Protein AF-0000000080947654 (afdb_homodimer)

Organism: Vigna mungo (NCBI:txid3915)

Radius of gyration: 17.39 Å; Cα contacts (8 Å, |Δi|>4): 556; chains: 2; bounding box: 33×48×33 Å

Sequence (216 aa):
MVATNTEDTGTAQNIWYVESGCSNHMTYNRSWMMNLDESKKSKVRVADNSTLRIEGIGSVKIKRKNRLHATLENVLLVPEMKCNLLSVGQLTEKGYTVIMGGNAQIEVMVATNTEDTGTAQNIWYVESGCSNHMTYNRSWMMNLDESKKSKVRVADNSTLRIEGIGSVKIKRKNRLHATLENVLLVPEMKCNLLSVGQLTEKGYTVIMGGNAQIEV

Foldseek 3Di:
DLFFAAPDPDPQGRTEDEDAPDPAWEDLDPVQFDPWDQVPWDWDADPVRDIFIFRTFGKGWTAAPVRDIDIGHGYTHTNPDDHTYDHPNVQVVVPDDFDADDPGHGDD/DLFFAAPDPDPQGRTEDEDAPDPAWEDLDPVQFDPWDQVPWDWDADPVRDIFIFRTFGKGWTAAPVRDIDIGHGYTHTNPDDHTYDHPNVQVVVPDDFDADDPGHGDD

Secondary structure (DSSP, 8-state):
--EEE---SSSS--EEEEESS-SS-EES-GGGEEEEETT--EEEE-TTS-EEEE-EEEEEEEE-TTS-EEEEEEEEE-TT-SSEEEEHHHHHHTT--EEESSSS--B-/--EEE---SSSS--EEEEESS-SS-EES-GGGEEEEETT--EEEE-TTS-EEEE-EEEEEEEE-TTS-EEEEEEEEE-TT-SSEEEEHHHHHHTT--EEESSSS--B-

Structure (mmCIF, N/CA/C/O backbone):
data_AF-0000000080947654-model_v1
#
loop_
_entity.id
_entity.type
_entity.pdbx_description
1 polymer 'Retrovirus-related Pol polyprotein from transposon TNT 1-94-like beta-barrel domain-containing protein'
#
loop_
_atom_site.group_PDB
_atom_site.id
_atom_site.type_symbol
_atom_site.label_atom_id
_atom_site.label_alt_id
_atom_site.label_comp_id
_atom_site.label_asym_id
_atom_site.label_entity_id
_atom_site.label_seq_id
_atom_site.pdbx_PDB_ins_code
_atom_site.Cartn_x
_atom_site.Cartn_y
_atom_site.Cartn_z
_atom_site.occupancy
_atom_site.B_iso_or_equiv
_atom_site.auth_seq_id
_atom_site.auth_comp_id
_atom_site.auth_asym_id
_atom_site.auth_atom_id
_atom_site.pdbx_PDB_model_num
ATOM 1 N N . MET A 1 1 ? -2.854 -2.254 11.352 1 40.62 1 MET A N 1
ATOM 2 C CA . MET A 1 1 ? -2.453 -3.141 10.266 1 40.62 1 MET A CA 1
ATOM 3 C C . MET A 1 1 ? -3.604 -4.055 9.852 1 40.62 1 MET A C 1
ATOM 5 O O . MET A 1 1 ? -4.258 -4.656 10.703 1 40.62 1 MET A O 1
ATOM 9 N N . VAL A 1 2 ? -4.332 -3.533 8.828 1 43.66 2 VAL A N 1
ATOM 10 C CA . VAL A 1 2 ? -5.383 -4.41 8.312 1 43.66 2 VAL A CA 1
ATOM 11 C C . VAL A 1 2 ? -4.777 -5.441 7.367 1 43.66 2 VAL A C 1
ATOM 13 O O . VAL A 1 2 ? -4.059 -5.09 6.434 1 43.66 2 VAL A O 1
ATOM 16 N N . ALA A 1 3 ? -4.602 -6.691 7.859 1 56.44 3 ALA A N 1
ATOM 17 C CA . ALA A 1 3 ? -3.973 -7.746 7.07 1 56.44 3 ALA A CA 1
ATOM 18 C C . ALA A 1 3 ? -4.898 -8.953 6.926 1 56.44 3 ALA A C 1
ATOM 20 O O . ALA A 1 3 ? -5.785 -9.164 7.758 1 56.44 3 ALA A O 1
ATOM 21 N N . THR A 1 4 ? -5.016 -9.406 5.781 1 60.25 4 THR A N 1
ATOM 22 C CA . THR A 1 4 ? -5.574 -10.742 5.605 1 60.25 4 THR A CA 1
ATOM 23 C C . THR A 1 4 ? -4.48 -11.797 5.676 1 60.25 4 THR A C 1
ATOM 25 O O . THR A 1 4 ? -3.301 -11.492 5.48 1 60.25 4 THR A O 1
ATOM 28 N N . ASN A 1 5 ? -4.895 -12.938 6.211 1 63.75 5 ASN A N 1
ATOM 29 C CA . ASN A 1 5 ? -3.891 -13.969 6.441 1 63.75 5 ASN A CA 1
ATOM 30 C C . ASN A 1 5 ? -4.031 -15.125 5.453 1 63.75 5 ASN A C 1
ATOM 32 O O . ASN A 1 5 ? -5.137 -15.43 5 1 63.75 5 ASN A O 1
ATOM 36 N N . THR A 1 6 ? -2.932 -15.516 4.855 1 63.81 6 THR A N 1
ATOM 37 C CA . THR A 1 6 ? -2.869 -16.734 4.062 1 63.81 6 THR A CA 1
ATOM 38 C C . THR A 1 6 ? -2.631 -17.953 4.957 1 63.81 6 THR A C 1
ATOM 40 O O . THR A 1 6 ? -2 -17.844 6.012 1 63.81 6 THR A O 1
ATOM 43 N N . GLU A 1 7 ? -3.451 -19.062 4.781 1 57.5 7 GLU A N 1
ATOM 44 C CA . GLU A 1 7 ? -3.301 -20.281 5.566 1 57.5 7 GLU A CA 1
ATOM 45 C C . GLU A 1 7 ? -1.93 -20.922 5.344 1 57.5 7 GLU A C 1
ATOM 47 O O . GLU A 1 7 ? -1.568 -21.25 4.215 1 57.5 7 GLU A O 1
ATOM 52 N N . ASP A 1 8 ? -0.911 -20.344 5.836 1 54.78 8 ASP A N 1
ATOM 53 C CA . ASP A 1 8 ? 0.326 -21.094 5.711 1 54.78 8 ASP A CA 1
ATOM 54 C C . ASP A 1 8 ? 0.746 -21.688 7.055 1 54.78 8 ASP A C 1
ATOM 56 O O . ASP A 1 8 ? 0.531 -21.078 8.102 1 54.78 8 ASP A O 1
ATOM 60 N N . THR A 1 9 ? 0.741 -22.984 7.117 1 50.78 9 THR A N 1
ATOM 61 C CA . THR A 1 9 ? 1.252 -23.75 8.25 1 50.78 9 THR A CA 1
ATOM 62 C C . THR A 1 9 ? 2.639 -23.25 8.656 1 50.78 9 THR A C 1
ATOM 64 O O . THR A 1 9 ? 3.16 -23.641 9.703 1 50.78 9 THR A O 1
ATOM 67 N N . GLY A 1 10 ? 3.268 -22.562 7.723 1 50.53 10 GLY A N 1
ATOM 68 C CA . GLY A 1 10 ? 4.617 -22.219 8.133 1 50.53 10 GLY A CA 1
ATOM 69 C C . GLY A 1 10 ? 4.73 -20.797 8.664 1 50.53 10 GLY A C 1
ATOM 70 O O . GLY A 1 10 ? 3.73 -20.078 8.742 1 50.53 10 GLY A O 1
ATOM 71 N N . THR A 1 11 ? 5.871 -20.406 9.312 1 49.22 11 THR A N 1
ATOM 72 C CA . THR A 1 11 ? 6.312 -19.234 10.062 1 49.22 11 THR A CA 1
ATOM 73 C C . THR A 1 11 ? 6.16 -17.969 9.219 1 49.22 11 THR A C 1
ATOM 75 O O . THR A 1 11 ? 6.512 -16.875 9.664 1 49.22 11 THR A O 1
ATOM 78 N N . ALA A 1 12 ? 5.945 -18.203 7.906 1 53.34 12 ALA A N 1
ATOM 79 C CA . ALA A 1 12 ? 6.02 -16.984 7.109 1 53.34 12 ALA A CA 1
ATOM 80 C C . ALA A 1 12 ? 4.871 -16.031 7.445 1 53.34 12 ALA A C 1
ATOM 82 O O . ALA A 1 12 ? 3.797 -16.469 7.859 1 53.34 12 ALA A O 1
ATOM 83 N N . GLN A 1 13 ? 5.262 -14.789 7.66 1 62.5 13 GLN A N 1
ATOM 84 C CA . GLN A 1 13 ? 4.246 -13.773 7.91 1 62.5 13 GLN A CA 1
ATOM 85 C C . GLN A 1 13 ? 3.113 -13.859 6.891 1 62.5 13 GLN A C 1
ATOM 87 O O . GLN A 1 13 ? 3.334 -13.68 5.695 1 62.5 13 GLN A O 1
ATOM 92 N N . ASN A 1 14 ? 2.041 -14.422 7.219 1 80.56 14 ASN A N 1
ATOM 93 C CA . ASN A 1 14 ? 0.85 -14.727 6.434 1 80.56 14 ASN A CA 1
ATOM 94 C C . ASN A 1 14 ? -0.016 -13.484 6.23 1 80.56 14 ASN A C 1
ATOM 96 O O . ASN A 1 14 ? -1.18 -13.594 5.836 1 80.56 14 ASN A O 1
ATOM 100 N N . ILE A 1 15 ? 0.745 -12.32 6.367 1 85.25 15 ILE A N 1
ATOM 101 C CA . ILE A 1 15 ? -0.042 -11.094 6.336 1 85.25 15 ILE A CA 1
ATOM 102 C C . ILE A 1 15 ? 0.035 -10.469 4.949 1 85.25 15 ILE A C 1
ATOM 104 O O . ILE A 1 15 ? 1.106 -10.414 4.34 1 85.25 15 ILE A O 1
ATOM 108 N N . TRP A 1 16 ? -1.155 -10.031 4.438 1 89.88 16 TRP A N 1
ATOM 109 C CA . TRP A 1 16 ? -1.251 -9.234 3.219 1 89.88 16 TRP A CA 1
ATOM 110 C C . TRP A 1 16 ? -1.574 -7.781 3.545 1 89.88 16 TRP A C 1
ATOM 112 O O . TRP A 1 16 ? -2.467 -7.504 4.352 1 89.88 16 TRP A O 1
ATOM 122 N N . TYR A 1 17 ? -0.809 -6.934 2.891 1 90.06 17 TYR A N 1
ATOM 123 C CA . TYR A 1 17 ? -1.085 -5.508 3.041 1 90.06 17 TYR A CA 1
ATOM 124 C C . TYR A 1 17 ? -1.829 -4.969 1.826 1 90.06 17 TYR A C 1
ATOM 126 O O . TYR A 1 17 ? -1.429 -5.211 0.686 1 90.06 17 TYR A O 1
ATOM 134 N N . VAL A 1 18 ? -2.896 -4.223 2.113 1 91.12 18 VAL A N 1
ATOM 135 C CA . VAL A 1 18 ? -3.686 -3.607 1.052 1 91.12 18 VAL A CA 1
ATOM 136 C C . VAL A 1 18 ? -2.977 -2.357 0.537 1 91.12 18 VAL A C 1
ATOM 138 O O . VAL A 1 18 ? -2.514 -1.529 1.325 1 91.12 18 VAL A O 1
ATOM 141 N N . GLU A 1 19 ? -2.832 -2.299 -0.768 1 90.38 19 GLU A N 1
ATOM 142 C CA . GLU A 1 19 ? -2.123 -1.174 -1.373 1 90.38 19 GLU A CA 1
ATOM 143 C C . GLU A 1 19 ? -2.809 -0.718 -2.658 1 90.38 19 GLU A C 1
ATOM 145 O O . GLU A 1 19 ? -3 -1.512 -3.582 1 90.38 19 GLU A O 1
ATOM 150 N N . SER A 1 20 ? -3.121 0.578 -2.729 1 90.19 20 SER A N 1
ATOM 151 C CA . SER A 1 20 ? -3.852 1.106 -3.875 1 90.19 20 SER A CA 1
ATOM 152 C C . SER A 1 20 ? -2.906 1.481 -5.012 1 90.19 20 SER A C 1
ATOM 154 O O . SER A 1 20 ? -3.344 1.72 -6.137 1 90.19 20 SER A O 1
ATOM 156 N N . GLY A 1 21 ? -1.604 1.484 -4.805 1 87.44 21 GLY A N 1
ATOM 157 C CA . GLY A 1 21 ? -0.632 1.909 -5.797 1 87.44 21 GLY A CA 1
ATOM 158 C C . GLY A 1 21 ? -0.087 0.762 -6.629 1 87.44 21 GLY A C 1
ATOM 159 O O . GLY A 1 21 ? 0.55 0.984 -7.66 1 87.44 21 GLY A O 1
ATOM 160 N N . CYS A 1 22 ? -0.276 -0.423 -6.199 1 90 22 CYS A N 1
ATOM 161 C CA . CYS A 1 22 ? 0.27 -1.54 -6.961 1 90 22 CYS A CA 1
ATOM 162 C C . CYS A 1 22 ? -0.715 -2.006 -8.023 1 90 22 CYS A C 1
ATOM 164 O O . CYS A 1 22 ? -1.927 -2.002 -7.801 1 90 22 CYS A O 1
ATOM 166 N N . SER A 1 23 ? -0.177 -2.428 -9.086 1 89.69 23 SER A N 1
ATOM 167 C CA . SER A 1 23 ? -1.005 -2.852 -10.211 1 89.69 23 SER A CA 1
ATOM 168 C C . SER A 1 23 ? -1.467 -4.297 -10.039 1 89.69 23 SER A C 1
ATOM 170 O O . SER A 1 23 ? -2.521 -4.68 -10.555 1 89.69 23 SER A O 1
ATOM 172 N N . ASN A 1 24 ? -0.671 -5.078 -9.383 1 94 24 ASN A N 1
ATOM 173 C CA . ASN A 1 24 ? -0.962 -6.496 -9.203 1 94 24 ASN A CA 1
ATOM 174 C C . ASN A 1 24 ? -0.775 -6.922 -7.75 1 94 24 ASN A C 1
ATOM 176 O O . ASN A 1 24 ? -0.01 -6.301 -7.008 1 94 24 ASN A O 1
ATOM 180 N N . HIS A 1 25 ? -1.528 -7.988 -7.422 1 95.94 25 HIS A N 1
ATOM 181 C CA . HIS A 1 25 ? -1.118 -8.695 -6.215 1 95.94 25 HIS A CA 1
ATOM 182 C C . HIS A 1 25 ? 0.307 -9.227 -6.344 1 95.94 25 HIS A C 1
ATOM 184 O O . HIS A 1 25 ? 0.712 -9.672 -7.418 1 95.94 25 HIS A O 1
ATOM 190 N N . MET A 1 26 ? 1.002 -9.172 -5.242 1 95.44 26 MET A N 1
ATOM 191 C CA . MET A 1 26 ? 2.387 -9.633 -5.27 1 95.44 26 MET A CA 1
ATOM 192 C C . MET A 1 26 ? 2.734 -10.391 -3.99 1 95.44 26 MET A C 1
ATOM 194 O O . MET A 1 26 ? 2.305 -10.008 -2.902 1 95.44 26 MET A O 1
ATOM 198 N N . THR A 1 27 ? 3.469 -11.445 -4.133 1 95.5 27 THR A N 1
ATOM 199 C CA . THR A 1 27 ? 3.982 -12.172 -2.979 1 95.5 27 THR A CA 1
ATOM 200 C C . THR A 1 27 ? 5.422 -12.617 -3.217 1 95.5 27 THR A C 1
ATOM 202 O O . THR A 1 27 ? 5.844 -12.789 -4.363 1 95.5 27 THR A O 1
ATOM 205 N N . TYR A 1 28 ? 6.148 -12.672 -2.18 1 94.56 28 TYR A N 1
ATOM 206 C CA . TYR A 1 28 ? 7.496 -13.227 -2.248 1 94.56 28 TYR A CA 1
ATOM 207 C C . TYR A 1 28 ? 7.492 -14.719 -1.931 1 94.56 28 TYR A C 1
ATOM 209 O O . TYR A 1 28 ? 8.508 -15.391 -2.098 1 94.56 28 TYR A O 1
ATOM 217 N N . ASN A 1 29 ? 6.352 -15.242 -1.524 1 94.81 29 ASN A N 1
ATOM 218 C CA . ASN A 1 29 ? 6.254 -16.609 -1.026 1 94.81 29 ASN A CA 1
ATOM 219 C C . ASN A 1 29 ? 5.922 -17.594 -2.146 1 94.81 29 ASN A C 1
ATOM 221 O O . ASN A 1 29 ? 4.75 -17.859 -2.426 1 94.81 29 ASN A O 1
ATOM 225 N N . ARG A 1 30 ? 6.945 -18.188 -2.598 1 95.94 30 ARG A N 1
ATOM 226 C CA . ARG A 1 30 ? 6.789 -19.125 -3.705 1 95.94 30 ARG A CA 1
ATOM 227 C C . ARG A 1 30 ? 5.918 -20.312 -3.301 1 95.94 30 ARG A C 1
ATOM 229 O O . ARG A 1 30 ? 5.156 -20.844 -4.117 1 95.94 30 ARG A O 1
ATOM 236 N N . SER A 1 31 ? 6.012 -20.734 -2.082 1 95.06 31 SER A N 1
ATOM 237 C CA . SER A 1 31 ? 5.332 -21.953 -1.621 1 95.06 31 SER A CA 1
ATOM 238 C C . SER A 1 31 ? 3.82 -21.75 -1.611 1 95.06 31 SER A C 1
ATOM 240 O O . SER A 1 31 ? 3.068 -22.734 -1.545 1 95.06 31 SER A O 1
ATOM 242 N N . TRP A 1 32 ? 3.344 -20.531 -1.619 1 94.44 32 TRP A N 1
ATOM 243 C CA . TRP A 1 32 ? 1.914 -20.234 -1.622 1 94.44 32 TRP A CA 1
ATOM 244 C C . TRP A 1 32 ? 1.336 -20.359 -3.027 1 94.44 32 TRP A C 1
ATOM 246 O O . TRP A 1 32 ? 0.117 -20.453 -3.197 1 94.44 32 TRP A O 1
ATOM 256 N N . MET A 1 33 ? 2.189 -20.344 -4.016 1 96.31 33 MET A N 1
ATOM 257 C CA . MET A 1 33 ? 1.74 -20.156 -5.395 1 96.31 33 MET A CA 1
ATOM 258 C C . MET A 1 33 ? 1.155 -21.453 -5.945 1 96.31 33 MET A C 1
ATOM 260 O O . MET A 1 33 ? 1.775 -22.516 -5.84 1 96.31 33 MET A O 1
ATOM 264 N N . MET A 1 34 ? 0.01 -21.266 -6.488 1 96.69 34 MET A N 1
ATOM 265 C CA . MET A 1 34 ? -0.64 -22.328 -7.254 1 96.69 34 MET A CA 1
ATOM 266 C C . MET A 1 34 ? -0.64 -22.016 -8.742 1 96.69 34 MET A C 1
ATOM 268 O O . MET A 1 34 ? -0.753 -20.844 -9.133 1 96.69 34 MET A O 1
ATOM 272 N N . ASN A 1 35 ? -0.504 -23.047 -9.695 1 97.12 35 ASN A N 1
ATOM 273 C CA . ASN A 1 35 ? -0.492 -22.891 -11.148 1 97.12 35 ASN A CA 1
ATOM 274 C C . ASN A 1 35 ? 0.516 -21.828 -11.586 1 97.12 35 ASN A C 1
ATOM 276 O O . ASN A 1 35 ? 0.193 -20.969 -12.398 1 97.12 35 ASN A O 1
ATOM 280 N N . LEU A 1 36 ? 1.668 -21.828 -10.969 1 97.88 36 LEU A N 1
ATOM 281 C CA . LEU A 1 36 ? 2.717 -20.859 -11.242 1 97.88 36 LEU A CA 1
ATOM 282 C C . LEU A 1 36 ? 3.279 -21.047 -12.648 1 97.88 36 LEU A C 1
ATOM 284 O O . LEU A 1 36 ? 3.77 -22.125 -12.984 1 97.88 36 LEU A O 1
ATOM 288 N N . ASP A 1 37 ? 3.107 -20.062 -13.539 1 98.5 37 ASP A N 1
ATOM 289 C CA . ASP A 1 37 ? 3.721 -20.016 -14.867 1 98.5 37 ASP A CA 1
ATOM 290 C C . ASP A 1 37 ? 5.035 -19.234 -14.828 1 98.5 37 ASP A C 1
ATOM 292 O O . ASP A 1 37 ? 5.043 -18 -14.93 1 98.5 37 ASP A O 1
ATOM 296 N N . GLU A 1 38 ? 6.129 -19.875 -14.742 1 97.56 38 GLU A N 1
ATOM 297 C CA . GLU A 1 38 ? 7.445 -19.281 -14.555 1 97.56 38 GLU A CA 1
ATOM 298 C C . GLU A 1 38 ? 8.023 -18.797 -15.883 1 97.56 38 GLU A C 1
ATOM 300 O O . GLU A 1 38 ? 9.094 -18.188 -15.922 1 97.56 38 GLU A O 1
ATOM 305 N N . SER A 1 39 ? 7.312 -19.078 -16.906 1 97.25 39 SER A N 1
ATOM 306 C CA . SER A 1 39 ? 7.746 -18.531 -18.188 1 97.25 39 SER A CA 1
ATOM 307 C C . SER A 1 39 ? 7.445 -17.031 -18.281 1 97.25 39 SER A C 1
ATOM 309 O O . SER A 1 39 ? 7.98 -16.344 -19.141 1 97.25 39 SER A O 1
ATOM 311 N N . LYS A 1 40 ? 6.617 -16.516 -17.422 1 95.62 40 LYS A N 1
ATOM 312 C CA . LYS A 1 40 ? 6.227 -15.109 -17.406 1 95.62 40 LYS A CA 1
ATOM 313 C C . LYS A 1 40 ? 7.137 -14.297 -16.5 1 95.62 40 LYS A C 1
ATOM 315 O O . LYS A 1 40 ? 6.723 -13.867 -15.422 1 95.62 40 LYS A O 1
ATOM 320 N N . LYS A 1 41 ? 8.32 -14.141 -17 1 94.94 41 LYS A N 1
ATOM 321 C CA . LYS A 1 41 ? 9.289 -13.32 -16.281 1 94.94 41 LYS A CA 1
ATOM 322 C C . LYS A 1 41 ? 9.266 -11.875 -16.781 1 94.94 41 LYS A C 1
ATOM 324 O O . LYS A 1 41 ? 9.086 -11.625 -17.969 1 94.94 41 LYS A O 1
ATOM 329 N N . SER A 1 42 ? 9.312 -10.992 -15.828 1 94.62 42 SER A N 1
ATOM 330 C CA . SER A 1 42 ? 9.305 -9.57 -16.141 1 94.62 42 SER A CA 1
ATOM 331 C C . SER A 1 42 ? 9.836 -8.75 -14.969 1 94.62 42 SER A C 1
ATOM 333 O O . SER A 1 42 ? 10.633 -9.242 -14.164 1 94.62 42 SER A O 1
ATOM 335 N N . LYS A 1 43 ? 9.555 -7.465 -15.07 1 93.62 43 LYS A N 1
ATOM 336 C CA . LYS A 1 43 ? 9.945 -6.547 -14.008 1 93.62 43 LYS A CA 1
ATOM 337 C C . LYS A 1 43 ? 8.766 -5.684 -13.562 1 93.62 43 LYS A C 1
ATOM 339 O O . LYS A 1 43 ? 7.84 -5.441 -14.336 1 93.62 43 LYS A O 1
ATOM 344 N N . VAL A 1 44 ? 8.766 -5.352 -12.328 1 89.94 44 VAL A N 1
ATOM 345 C CA . VAL A 1 44 ? 7.773 -4.426 -11.789 1 89.94 44 VAL A CA 1
ATOM 346 C C . VAL A 1 44 ? 8.477 -3.242 -11.133 1 89.94 44 VAL A C 1
ATOM 348 O O . VAL A 1 44 ? 9.523 -3.406 -10.5 1 89.94 44 VAL A O 1
ATOM 351 N N . ARG A 1 45 ? 7.871 -2.059 -11.359 1 84.38 45 ARG A N 1
ATOM 352 C CA . ARG A 1 45 ? 8.391 -0.854 -10.719 1 84.38 45 ARG A CA 1
ATOM 353 C C . ARG A 1 45 ? 7.762 -0.655 -9.336 1 84.38 45 ARG A C 1
ATOM 355 O O . ARG A 1 45 ? 6.551 -0.821 -9.172 1 84.38 45 ARG A O 1
ATOM 362 N N . VAL A 1 46 ? 8.617 -0.336 -8.406 1 75.25 46 VAL A N 1
ATOM 363 C CA . VAL A 1 46 ? 8.109 -0.146 -7.055 1 75.25 46 VAL A CA 1
ATOM 364 C C . VAL A 1 46 ? 8.219 1.326 -6.664 1 75.25 46 VAL A C 1
ATOM 366 O O . VAL A 1 46 ? 8.594 2.166 -7.484 1 75.25 46 VAL A O 1
ATOM 369 N N . ALA A 1 47 ? 7.797 1.711 -5.422 1 67 47 ALA A N 1
ATOM 370 C CA . ALA A 1 47 ? 7.559 3.066 -4.93 1 67 47 ALA A CA 1
ATOM 371 C C . ALA A 1 47 ? 8.805 3.934 -5.09 1 67 47 ALA A C 1
ATOM 373 O O . ALA A 1 47 ? 8.703 5.141 -5.332 1 67 47 ALA A O 1
ATOM 374 N N . ASP A 1 48 ? 10.07 3.373 -4.91 1 67.62 48 ASP A N 1
ATOM 375 C CA . ASP A 1 48 ? 11.281 4.18 -5.035 1 67.62 48 ASP A CA 1
ATOM 376 C C . ASP A 1 48 ? 11.805 4.168 -6.469 1 67.62 48 ASP A C 1
ATOM 378 O O . ASP A 1 48 ? 12.961 4.512 -6.715 1 67.62 48 ASP A O 1
ATOM 382 N N . ASN A 1 49 ? 11.047 3.641 -7.406 1 73.69 49 ASN A N 1
ATOM 383 C CA . ASN A 1 49 ? 11.352 3.617 -8.836 1 73.69 49 ASN A CA 1
ATOM 384 C C . ASN A 1 49 ? 12.375 2.533 -9.172 1 73.69 49 ASN A C 1
ATOM 386 O O . ASN A 1 49 ? 12.812 2.426 -10.32 1 73.69 49 ASN A O 1
ATOM 390 N N . SER A 1 50 ? 12.727 1.841 -8.211 1 77.75 50 SER A N 1
ATOM 391 C CA . SER A 1 50 ? 13.523 0.665 -8.531 1 77.75 50 SER A CA 1
ATOM 392 C C . SER A 1 50 ? 12.664 -0.44 -9.141 1 77.75 50 SER A C 1
ATOM 394 O O . SER A 1 50 ? 11.438 -0.367 -9.109 1 77.75 50 SER A O 1
ATOM 396 N N . THR A 1 51 ? 13.414 -1.291 -9.789 1 87.69 51 THR A N 1
ATOM 397 C CA . THR A 1 51 ? 12.695 -2.398 -10.406 1 87.69 51 THR A CA 1
ATOM 398 C C . THR A 1 51 ? 13.031 -3.717 -9.719 1 87.69 51 THR A C 1
ATOM 400 O O . THR A 1 51 ? 14.164 -3.922 -9.281 1 87.69 51 THR A O 1
ATOM 403 N N . LEU A 1 52 ? 12 -4.539 -9.602 1 90.94 52 LEU A N 1
ATOM 404 C CA . LEU A 1 52 ? 12.172 -5.879 -9.055 1 90.94 52 LEU A CA 1
ATOM 405 C C . LEU A 1 52 ? 11.797 -6.941 -10.078 1 90.94 52 LEU A C 1
ATOM 407 O O . LEU A 1 52 ? 10.945 -6.703 -10.945 1 90.94 52 LEU A O 1
ATOM 411 N N . ARG A 1 53 ? 12.422 -8.008 -9.93 1 95.19 53 ARG A N 1
ATOM 412 C CA . ARG A 1 53 ? 12.195 -9.078 -10.891 1 95.19 53 ARG A CA 1
ATOM 413 C C . ARG A 1 53 ? 10.938 -9.867 -10.539 1 95.19 53 ARG A C 1
ATOM 415 O O . ARG A 1 53 ? 10.727 -10.234 -9.375 1 95.19 53 ARG A O 1
ATOM 422 N N . ILE A 1 54 ? 10.148 -10.086 -11.586 1 97.12 54 ILE A N 1
ATOM 423 C CA . ILE A 1 54 ? 9.023 -11.016 -11.5 1 97.12 54 ILE A CA 1
ATOM 424 C C . ILE A 1 54 ? 9.469 -12.398 -11.984 1 97.12 54 ILE A C 1
ATOM 426 O O . ILE A 1 54 ? 10 -12.539 -13.086 1 97.12 54 ILE A O 1
ATOM 430 N N . GLU A 1 55 ? 9.219 -13.367 -11.172 1 98.31 55 GLU A N 1
ATOM 431 C CA . GLU A 1 55 ? 9.711 -14.695 -11.523 1 98.31 55 GLU A CA 1
ATOM 432 C C . GLU A 1 55 ? 8.578 -15.578 -12.047 1 98.31 55 GLU A C 1
ATOM 434 O O . GLU A 1 55 ? 8.82 -16.703 -12.492 1 98.31 55 GLU A O 1
ATOM 439 N N . GLY A 1 56 ? 7.395 -15.078 -12.031 1 98.38 56 GLY A N 1
ATOM 440 C CA . GLY A 1 56 ? 6.246 -15.82 -12.531 1 98.38 56 GLY A CA 1
ATOM 441 C C . GLY A 1 56 ? 4.922 -15.227 -12.086 1 98.38 56 GLY A C 1
ATOM 442 O O . GLY A 1 56 ? 4.891 -14.258 -11.328 1 98.38 56 GLY A O 1
ATOM 443 N N . ILE A 1 57 ? 3.877 -15.789 -12.656 1 98.56 57 ILE A N 1
ATOM 444 C CA . ILE A 1 57 ? 2.51 -15.383 -12.344 1 98.56 57 ILE A CA 1
ATOM 445 C C . ILE A 1 57 ? 1.665 -16.609 -12.023 1 98.56 57 ILE A C 1
ATOM 447 O O . ILE A 1 57 ? 1.769 -17.641 -12.695 1 98.56 57 ILE A O 1
ATOM 451 N N . GLY A 1 58 ? 0.913 -16.516 -10.953 1 98.12 58 GLY A N 1
ATOM 452 C CA . GLY A 1 58 ? 0.057 -17.625 -10.539 1 98.12 58 GLY A CA 1
ATOM 453 C C . GLY A 1 58 ? -1.087 -17.188 -9.641 1 98.12 58 GLY A C 1
ATOM 454 O O . GLY A 1 58 ? -1.645 -16.109 -9.82 1 98.12 58 GLY A O 1
ATOM 455 N N . SER A 1 59 ? -1.574 -18.141 -8.82 1 97.5 59 SER A N 1
ATOM 456 C CA . SER A 1 59 ? -2.674 -17.859 -7.902 1 97.5 59 SER A CA 1
ATOM 457 C C . SER A 1 59 ? -2.316 -18.234 -6.469 1 97.5 59 SER A C 1
ATOM 459 O O . SER A 1 59 ? -1.381 -19.016 -6.246 1 97.5 59 SER A O 1
ATOM 461 N N . VAL A 1 60 ? -2.979 -17.625 -5.508 1 95.06 60 VAL A N 1
ATOM 462 C CA . VAL A 1 60 ? -2.779 -17.906 -4.09 1 95.06 60 VAL A CA 1
ATOM 463 C C . VAL A 1 60 ? -4.133 -18.078 -3.404 1 95.06 60 VAL A C 1
ATOM 465 O O . VAL A 1 60 ? -5.055 -17.297 -3.627 1 95.06 60 VAL A O 1
ATOM 468 N N . LYS A 1 61 ? -4.262 -19.062 -2.564 1 91.06 61 LYS A N 1
ATOM 469 C CA . LYS A 1 61 ? -5.457 -19.25 -1.747 1 91.06 61 LYS A CA 1
ATOM 470 C C . LYS A 1 61 ? -5.344 -18.5 -0.424 1 91.06 61 LYS A C 1
ATOM 472 O O . LYS A 1 61 ? -4.344 -18.625 0.284 1 91.06 61 LYS A O 1
ATOM 477 N N . ILE A 1 62 ? -6.367 -17.625 -0.176 1 86.5 62 ILE A N 1
ATOM 478 C CA . ILE A 1 62 ? -6.363 -16.891 1.079 1 86.5 62 ILE A CA 1
ATOM 479 C C . ILE A 1 62 ? -7.594 -17.25 1.902 1 86.5 62 ILE A C 1
ATOM 481 O O . ILE A 1 62 ? -8.625 -17.641 1.35 1 86.5 62 ILE A O 1
ATOM 485 N N . LYS A 1 63 ? -7.434 -17.172 3.205 1 78.75 63 LYS A N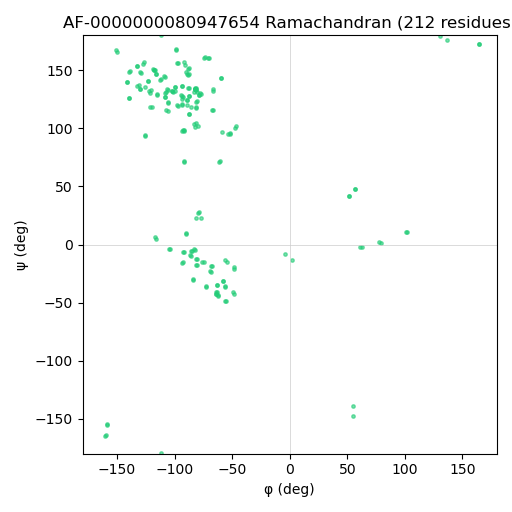 1
ATOM 486 C CA . LYS A 1 63 ? -8.539 -17.438 4.117 1 78.75 63 LYS A CA 1
ATOM 487 C C . LYS A 1 63 ? -9.281 -16.156 4.48 1 78.75 63 LYS A C 1
ATOM 489 O O . LYS A 1 63 ? -8.656 -15.148 4.801 1 78.75 63 LYS A O 1
ATOM 494 N N . ARG A 1 64 ? -10.625 -16.234 4.262 1 69.81 64 ARG A N 1
ATOM 495 C CA . ARG A 1 64 ? -11.484 -15.133 4.68 1 69.81 64 ARG A CA 1
ATOM 496 C C . ARG A 1 64 ? -12.023 -15.359 6.086 1 69.81 64 ARG A C 1
ATOM 498 O O . ARG A 1 64 ? -11.953 -16.469 6.609 1 69.81 64 ARG A O 1
ATOM 505 N N . LYS A 1 65 ? -12.391 -14.312 6.742 1 63.81 65 LYS A N 1
ATOM 506 C CA . LYS A 1 65 ? -12.93 -14.398 8.094 1 63.81 65 LYS A CA 1
ATOM 507 C C . LYS A 1 65 ? -14.039 -15.445 8.188 1 63.81 65 LYS A C 1
ATOM 509 O O . LYS A 1 65 ? -14.172 -16.141 9.195 1 63.81 65 LYS A O 1
ATOM 514 N N . ASN A 1 66 ? -14.844 -15.414 7.141 1 58.53 66 ASN A N 1
ATOM 515 C CA . ASN A 1 66 ? -15.961 -16.344 7.234 1 58.53 66 ASN A CA 1
ATOM 516 C C . ASN A 1 66 ? -15.539 -17.766 6.875 1 58.53 66 ASN A C 1
ATOM 518 O O . ASN A 1 66 ? -16.391 -18.625 6.617 1 58.53 66 ASN A O 1
ATOM 522 N N . ARG A 1 67 ? -14.344 -18.047 7.078 1 61.22 67 ARG A N 1
ATOM 523 C CA . ARG A 1 67 ? -13.797 -19.375 6.852 1 61.22 67 ARG A CA 1
ATOM 524 C C . ARG A 1 67 ? -13.906 -19.766 5.383 1 61.22 67 ARG A C 1
ATOM 526 O O . ARG A 1 67 ? -13.625 -20.922 5.023 1 61.22 67 ARG A O 1
ATOM 533 N N . LEU A 1 68 ? -14.523 -18.797 4.672 1 67.38 68 LEU A N 1
ATOM 534 C CA . LEU A 1 68 ? -14.547 -19.109 3.246 1 67.38 68 LEU A CA 1
ATOM 535 C C . LEU A 1 68 ? -13.227 -18.734 2.586 1 67.38 68 LEU A C 1
ATOM 537 O O . LEU A 1 68 ? -12.562 -17.781 3.006 1 67.38 68 LEU A O 1
ATOM 541 N N . HIS A 1 69 ? -12.727 -19.672 1.747 1 76.44 69 HIS A N 1
ATOM 542 C CA . HIS A 1 69 ? -11.484 -19.469 1.014 1 76.44 69 HIS A CA 1
ATOM 543 C C . HIS A 1 69 ? -11.727 -18.641 -0.251 1 76.44 69 HIS A C 1
ATOM 545 O O . HIS A 1 69 ? -12.805 -18.734 -0.852 1 76.44 69 HIS A O 1
ATOM 551 N N . ALA A 1 70 ? -10.852 -17.688 -0.409 1 84.38 70 ALA A N 1
ATOM 552 C CA . ALA A 1 70 ? -10.82 -16.969 -1.684 1 84.38 70 ALA A CA 1
ATOM 553 C C . ALA A 1 70 ? -9.492 -17.203 -2.4 1 84.38 70 ALA A C 1
ATOM 555 O O . ALA A 1 70 ? -8.484 -17.516 -1.769 1 84.38 70 ALA A O 1
ATOM 556 N N . THR A 1 71 ? -9.586 -17.234 -3.725 1 90.56 71 THR A N 1
ATOM 557 C CA . THR A 1 71 ? -8.375 -17.391 -4.523 1 90.56 71 THR A CA 1
ATOM 558 C C . THR A 1 71 ? -8 -16.062 -5.188 1 90.56 71 THR A C 1
ATOM 560 O O . THR A 1 71 ? -8.82 -15.461 -5.887 1 90.56 71 THR A O 1
ATOM 563 N N . LEU A 1 72 ? -6.812 -15.602 -4.891 1 94.25 72 LEU A N 1
ATOM 564 C CA . LEU A 1 72 ? -6.254 -14.477 -5.629 1 94.25 72 LEU A CA 1
ATOM 565 C C . LEU A 1 72 ? -5.668 -14.938 -6.961 1 94.25 72 LEU A C 1
ATOM 567 O O . LEU A 1 72 ? -4.816 -15.828 -6.992 1 94.25 72 LEU A O 1
ATOM 571 N N . GLU A 1 73 ? -6.148 -14.367 -7.961 1 96.44 73 GLU A N 1
ATOM 572 C CA . GLU A 1 73 ? -5.641 -14.695 -9.289 1 96.44 73 GLU A CA 1
ATOM 573 C C . GLU A 1 73 ? -4.602 -13.672 -9.75 1 96.44 73 GLU A C 1
ATOM 575 O O . GLU A 1 73 ? -4.559 -12.555 -9.242 1 96.44 73 GLU A O 1
ATOM 580 N N . ASN A 1 74 ? -3.721 -14.086 -10.68 1 97.5 74 ASN A N 1
ATOM 581 C CA . ASN A 1 74 ? -2.73 -13.211 -11.305 1 97.5 74 ASN A CA 1
ATOM 582 C C . ASN A 1 74 ? -1.834 -12.547 -10.258 1 97.5 74 ASN A C 1
ATOM 584 O O . ASN A 1 74 ? -1.649 -11.328 -10.281 1 97.5 74 ASN A O 1
ATOM 588 N N . VAL A 1 75 ? -1.408 -13.391 -9.422 1 97.81 75 VAL A N 1
ATOM 589 C CA . VAL A 1 75 ? -0.456 -12.953 -8.406 1 97.81 75 VAL A CA 1
ATOM 590 C C . VAL A 1 75 ? 0.966 -13.055 -8.953 1 97.81 75 VAL A C 1
ATOM 592 O O . VAL A 1 75 ? 1.359 -14.094 -9.492 1 97.81 75 VAL A O 1
ATOM 595 N N . LEU A 1 76 ? 1.686 -11.961 -8.844 1 97.88 76 LEU A N 1
ATOM 596 C CA . LEU A 1 76 ? 3.084 -11.969 -9.258 1 97.88 76 LEU A CA 1
ATOM 597 C C . LEU A 1 76 ? 3.975 -12.547 -8.164 1 97.88 76 LEU A C 1
ATOM 599 O O . LEU A 1 76 ? 3.816 -12.203 -6.988 1 97.88 76 LEU A O 1
ATOM 603 N N . LEU A 1 77 ? 4.832 -13.406 -8.555 1 97.69 77 LEU A N 1
ATOM 604 C CA . LEU A 1 77 ? 5.891 -13.859 -7.664 1 97.69 77 LEU A CA 1
ATOM 605 C C . LEU A 1 77 ? 7.109 -12.953 -7.754 1 97.69 77 LEU A C 1
ATOM 607 O O . LEU A 1 77 ? 7.789 -12.906 -8.781 1 97.69 77 LEU A O 1
ATOM 611 N N . VAL A 1 78 ? 7.387 -12.219 -6.648 1 96.31 78 VAL A N 1
ATOM 612 C CA . VAL A 1 78 ? 8.5 -11.281 -6.555 1 96.31 78 VAL A CA 1
ATOM 613 C C . VAL A 1 78 ? 9.359 -11.617 -5.336 1 96.31 78 VAL A C 1
ATOM 615 O O . VAL A 1 78 ? 9.195 -11.016 -4.27 1 96.31 78 VAL A O 1
ATOM 618 N N . PRO A 1 79 ? 10.367 -12.367 -5.5 1 94.38 79 PRO A N 1
ATOM 619 C CA . PRO A 1 79 ? 11.07 -12.953 -4.355 1 94.38 79 PRO A CA 1
ATOM 620 C C . PRO A 1 79 ? 11.828 -11.906 -3.533 1 94.38 79 PRO A C 1
ATOM 622 O O . PRO A 1 79 ? 12.055 -12.109 -2.338 1 94.38 79 PRO A O 1
ATOM 625 N N . GLU A 1 80 ? 12.188 -10.797 -4.043 1 90.62 80 GLU A N 1
ATOM 626 C CA . GLU A 1 80 ? 13.008 -9.797 -3.361 1 90.62 80 GLU A CA 1
ATOM 627 C C . GLU A 1 80 ? 12.172 -8.945 -2.41 1 90.62 80 GLU A C 1
ATOM 629 O O . GLU A 1 80 ? 12.711 -8.234 -1.564 1 90.62 80 GLU A O 1
ATOM 634 N N . MET A 1 81 ? 10.852 -9.102 -2.58 1 88.44 81 MET A N 1
ATOM 635 C CA . MET A 1 81 ? 9.977 -8.328 -1.698 1 88.44 81 MET A CA 1
ATOM 636 C C . MET A 1 81 ? 10.031 -8.867 -0.273 1 88.44 81 MET A C 1
ATOM 638 O O . MET A 1 81 ? 10.453 -10.008 -0.052 1 88.44 81 MET A O 1
ATOM 642 N N . LYS A 1 82 ? 9.578 -7.941 0.677 1 84.56 82 LYS A N 1
ATOM 643 C CA . LYS A 1 82 ? 9.609 -8.344 2.08 1 84.56 82 LYS A CA 1
ATOM 644 C C . LYS A 1 82 ? 8.203 -8.391 2.67 1 84.56 82 LYS A C 1
ATOM 646 O O . LYS A 1 82 ? 8.039 -8.602 3.873 1 84.56 82 LYS A O 1
ATOM 651 N N . CYS A 1 83 ? 7.254 -8.211 1.859 1 88.75 83 CYS A N 1
ATOM 652 C CA . CYS A 1 83 ? 5.863 -8.281 2.295 1 88.75 83 CYS A CA 1
ATOM 653 C C . CYS A 1 83 ? 4.957 -8.734 1.156 1 88.75 83 CYS A C 1
ATOM 655 O O . CYS A 1 83 ? 5.398 -8.844 0.012 1 88.75 83 CYS A O 1
ATOM 657 N N . ASN A 1 84 ? 3.717 -9.078 1.519 1 92.06 84 ASN A N 1
ATOM 658 C CA . ASN A 1 84 ? 2.684 -9.422 0.547 1 92.06 84 ASN A CA 1
ATOM 659 C C . ASN A 1 84 ? 1.719 -8.266 0.321 1 92.06 84 ASN A C 1
ATOM 661 O O . ASN A 1 84 ? 1.185 -7.699 1.276 1 92.06 84 ASN A O 1
ATOM 665 N N . LEU A 1 85 ? 1.503 -7.988 -0.975 1 91.88 85 LEU A N 1
ATOM 666 C CA . LEU A 1 85 ? 0.671 -6.832 -1.299 1 91.88 85 LEU A CA 1
ATOM 667 C C . LEU A 1 85 ? -0.612 -7.266 -1.999 1 91.88 85 LEU A C 1
ATOM 669 O O . LEU A 1 85 ? -0.579 -8.102 -2.904 1 91.88 85 LEU A O 1
ATOM 673 N N . LEU A 1 86 ? -1.666 -6.781 -1.467 1 93.25 86 LEU A N 1
ATOM 674 C CA . LEU A 1 86 ? -2.975 -6.949 -2.09 1 93.25 86 LEU A CA 1
ATOM 675 C C . LEU A 1 86 ? -3.35 -5.719 -2.908 1 93.25 86 LEU A C 1
ATOM 677 O O . LEU A 1 86 ? -3.465 -4.617 -2.363 1 93.25 86 LEU A O 1
ATOM 681 N N . SER A 1 87 ? -3.539 -5.895 -4.168 1 92.69 87 SER A N 1
ATOM 682 C CA . SER A 1 87 ? -3.816 -4.801 -5.09 1 92.69 87 SER A CA 1
ATOM 683 C C . SER A 1 87 ? -5.285 -4.398 -5.051 1 92.69 87 SER A C 1
ATOM 685 O O . SER A 1 87 ? -6.156 -5.164 -5.469 1 92.69 87 SER A O 1
ATOM 687 N N . VAL A 1 88 ? -5.547 -3.195 -4.668 1 91.31 88 VAL A N 1
ATOM 688 C CA . VAL A 1 88 ? -6.902 -2.654 -4.699 1 91.31 88 VAL A CA 1
ATOM 689 C C . VAL A 1 88 ? -7.402 -2.6 -6.141 1 91.31 88 VAL A C 1
ATOM 691 O O . VAL A 1 88 ? -8.57 -2.896 -6.414 1 91.31 88 VAL A O 1
ATOM 694 N N . GLY A 1 89 ? -6.52 -2.205 -7.051 1 90.88 89 GLY A N 1
ATOM 695 C CA . GLY A 1 89 ? -6.883 -2.143 -8.461 1 90.88 89 GLY A CA 1
ATOM 696 C C . GLY A 1 89 ? -7.41 -3.459 -9 1 90.88 89 GLY A C 1
ATOM 697 O O . GLY A 1 89 ? -8.469 -3.494 -9.633 1 90.88 89 GLY A O 1
ATOM 698 N N . GLN A 1 90 ? -6.723 -4.516 -8.734 1 92.94 90 GLN A N 1
ATOM 699 C CA . GLN A 1 90 ? -7.156 -5.828 -9.195 1 92.94 90 GLN A CA 1
ATOM 700 C C . GLN A 1 90 ? -8.484 -6.223 -8.562 1 92.94 90 GLN A C 1
ATOM 702 O O . GLN A 1 90 ? -9.344 -6.809 -9.227 1 92.94 90 GLN A O 1
ATOM 707 N N . LEU A 1 91 ? -8.609 -5.961 -7.277 1 89.94 91 LEU A N 1
ATOM 708 C CA . LEU A 1 91 ? -9.836 -6.312 -6.578 1 89.94 91 LEU A CA 1
ATOM 709 C C . LEU A 1 91 ? -11.031 -5.562 -7.16 1 89.94 91 LEU A C 1
ATOM 711 O O . LEU A 1 91 ? -12.078 -6.156 -7.426 1 89.94 91 LEU A O 1
ATOM 715 N N . THR A 1 92 ? -10.812 -4.316 -7.383 1 89.38 92 THR A N 1
ATOM 716 C CA . THR A 1 92 ? -11.93 -3.502 -7.859 1 89.38 92 THR A CA 1
ATOM 717 C C . THR A 1 92 ? -12.258 -3.832 -9.312 1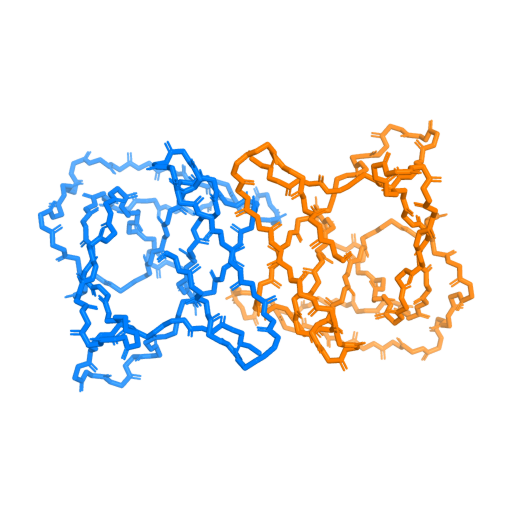 89.38 92 THR A C 1
ATOM 719 O O . THR A 1 92 ? -13.422 -3.766 -9.719 1 89.38 92 THR A O 1
ATOM 722 N N . GLU A 1 93 ? -11.312 -4.113 -10.086 1 89.38 93 GLU A N 1
ATOM 723 C CA . GLU A 1 93 ? -11.539 -4.543 -11.461 1 89.38 93 GLU A CA 1
ATOM 724 C C . GLU A 1 93 ? -12.406 -5.801 -11.508 1 89.38 93 GLU A C 1
ATOM 726 O O . GLU A 1 93 ? -13.172 -6 -12.461 1 89.38 93 GLU A O 1
ATOM 731 N N . LYS A 1 94 ? -12.305 -6.617 -10.531 1 88.44 94 LYS A N 1
ATOM 732 C CA . LYS A 1 94 ? -13.086 -7.852 -10.453 1 88.44 94 LYS A CA 1
ATOM 733 C C . LYS A 1 94 ? -14.461 -7.598 -9.844 1 88.44 94 LYS A C 1
ATOM 735 O O . LYS A 1 94 ? -15.242 -8.531 -9.656 1 88.44 94 LYS A O 1
ATOM 740 N N . GLY A 1 95 ? -14.688 -6.359 -9.391 1 85.31 95 GLY A N 1
ATOM 741 C CA . GLY A 1 95 ? -16.016 -5.992 -8.914 1 85.31 95 GLY A CA 1
ATOM 742 C C . GLY A 1 95 ? -16.125 -5.988 -7.398 1 85.31 95 GLY A C 1
ATOM 743 O O . GLY A 1 95 ? -17.219 -5.848 -6.852 1 85.31 95 GLY A O 1
ATOM 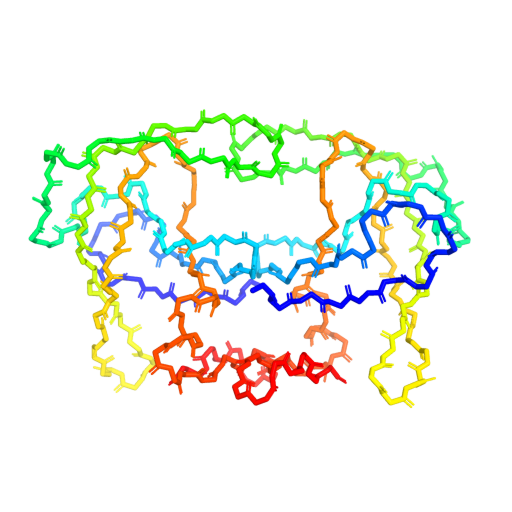744 N N . TYR A 1 96 ? -15.039 -6.09 -6.691 1 84.62 96 TYR A N 1
ATOM 745 C CA . TYR A 1 96 ? -15.062 -6.094 -5.234 1 84.62 96 TYR A CA 1
ATOM 746 C C . TYR A 1 96 ? -14.984 -4.672 -4.688 1 84.62 96 TYR A C 1
ATOM 748 O O . TYR A 1 96 ? -14.438 -3.779 -5.336 1 84.62 96 TYR A O 1
ATOM 756 N N . THR A 1 97 ? -15.57 -4.516 -3.525 1 85.88 97 THR A N 1
ATOM 757 C CA . THR A 1 97 ? -15.391 -3.309 -2.727 1 85.88 97 THR A CA 1
ATOM 758 C C . THR A 1 97 ? -14.523 -3.592 -1.502 1 85.88 97 THR A C 1
ATOM 760 O O . THR A 1 97 ? -14.766 -4.555 -0.771 1 85.88 97 THR A O 1
ATOM 763 N N . VAL A 1 98 ? -13.508 -2.801 -1.364 1 86.88 98 VAL A N 1
ATOM 764 C CA . VAL A 1 98 ? -12.609 -2.953 -0.224 1 86.88 98 VAL A CA 1
ATOM 765 C C . VAL A 1 98 ? -13.055 -2.027 0.907 1 86.88 98 VAL A C 1
ATOM 767 O O . VAL A 1 98 ? -13.18 -0.817 0.712 1 86.88 98 VAL A O 1
ATOM 770 N N . ILE A 1 99 ? -13.367 -2.551 2.059 1 85.31 99 ILE A N 1
ATOM 771 C CA . ILE A 1 99 ? -13.773 -1.781 3.229 1 85.31 99 ILE A CA 1
ATOM 772 C C . ILE A 1 99 ? -12.82 -2.053 4.387 1 85.31 99 ILE A C 1
ATOM 774 O O . ILE A 1 99 ? -12.617 -3.203 4.777 1 85.31 99 ILE A O 1
ATOM 778 N N . MET A 1 100 ? -12.18 -0.945 4.773 1 84.06 100 MET A N 1
ATOM 779 C CA . MET A 1 100 ? -11.266 -1.049 5.914 1 84.06 100 MET A CA 1
ATOM 780 C C . MET A 1 100 ? -11.703 -0.121 7.043 1 84.06 100 MET A C 1
ATOM 782 O O . MET A 1 100 ? -11.852 1.085 6.84 1 84.06 100 MET A O 1
ATOM 786 N N . GLY A 1 101 ? -11.75 -0.572 8.188 1 76.56 101 GLY A N 1
ATOM 787 C CA . GLY A 1 101 ? -12.188 0.222 9.32 1 76.56 101 GLY A CA 1
ATOM 788 C C . GLY A 1 101 ? -13.227 -0.483 10.172 1 76.56 101 GLY A C 1
ATOM 789 O O . GLY A 1 101 ? -13.703 -1.561 9.812 1 76.56 101 GLY A O 1
ATOM 790 N N . GLY A 1 102 ? -13.648 0.233 11.25 1 62.94 102 GLY A N 1
ATOM 791 C CA . GLY A 1 102 ? -14.516 -0.398 12.234 1 62.94 102 GLY A CA 1
ATOM 792 C C . GLY A 1 102 ? -13.945 -1.685 12.797 1 62.94 102 GLY A C 1
ATOM 793 O O . GLY A 1 102 ? -12.727 -1.865 12.828 1 62.94 102 GLY A O 1
ATOM 794 N N . ASN A 1 103 ? -14.875 -2.637 13.141 1 52.94 103 ASN A N 1
ATOM 795 C CA . ASN A 1 103 ? -14.312 -3.932 13.5 1 52.94 103 ASN A CA 1
ATOM 796 C C . ASN A 1 103 ? -13.383 -4.465 12.414 1 52.94 103 ASN A C 1
ATOM 798 O O . ASN A 1 103 ? -13.75 -4.496 11.234 1 52.94 103 ASN A O 1
ATOM 802 N N . ALA A 1 104 ? -12.07 -4.336 12.375 1 48.22 104 ALA A N 1
ATOM 803 C CA . ALA A 1 104 ? -10.812 -4.539 11.664 1 48.22 104 ALA A CA 1
ATOM 804 C C . ALA A 1 104 ? -11.047 -5.184 10.297 1 48.22 104 ALA A C 1
ATOM 806 O O . ALA A 1 104 ? -10.102 -5.598 9.625 1 48.22 104 ALA A O 1
ATOM 807 N N . GLN A 1 105 ? -12.328 -5.801 9.914 1 52.22 105 GLN A N 1
ATOM 808 C CA . GLN A 1 105 ? -12.219 -6.844 8.898 1 52.22 105 GLN A CA 1
ATOM 809 C C . GLN A 1 105 ? -12.234 -6.25 7.496 1 52.22 105 GLN A C 1
ATOM 811 O O . GLN A 1 105 ? -12.859 -5.211 7.266 1 52.22 105 GLN A O 1
ATOM 816 N N . ILE A 1 106 ? -11.133 -6.438 6.719 1 54.47 106 ILE A N 1
ATOM 817 C CA . ILE A 1 106 ? -11.219 -6.266 5.273 1 54.47 106 ILE A CA 1
ATOM 818 C C . ILE A 1 106 ? -12.375 -7.086 4.719 1 54.47 106 ILE A C 1
ATOM 820 O O . ILE A 1 106 ? -12.469 -8.289 4.969 1 54.47 106 ILE A O 1
ATOM 824 N N . GLU A 1 107 ? -13.648 -6.52 4.5 1 57.19 107 GLU A N 1
ATOM 825 C CA . GLU A 1 107 ? -14.656 -7.23 3.729 1 57.19 107 GLU A CA 1
ATOM 826 C C . GLU A 1 107 ? -14.445 -7.047 2.229 1 57.19 107 GLU A C 1
ATOM 828 O O . GLU A 1 107 ? -14.32 -5.914 1.75 1 57.19 107 GLU A O 1
ATOM 833 N N . VAL A 1 108 ? -13.852 -8.117 1.634 1 47.31 108 VAL A N 1
ATOM 834 C CA . VAL A 1 108 ? -13.836 -8.156 0.176 1 47.31 108 VAL A CA 1
ATOM 835 C C . VAL A 1 108 ? -15.078 -8.875 -0.335 1 47.31 108 VAL A C 1
ATOM 837 O O . VAL A 1 108 ? -15.492 -9.891 0.228 1 47.31 108 VAL A O 1
ATOM 840 N N . MET B 1 1 ? -6.078 2.643 -9.883 1 42.19 1 MET B N 1
ATOM 841 C CA . MET B 1 1 ? -5.395 3.539 -8.953 1 42.19 1 MET B CA 1
ATOM 842 C C . MET B 1 1 ? -6.391 4.441 -8.234 1 42.19 1 MET B C 1
ATOM 844 O O . MET B 1 1 ? -7.27 5.027 -8.867 1 42.19 1 MET B O 1
ATOM 848 N N . VAL B 1 2 ? -6.781 3.951 -7.027 1 43.88 2 VAL B N 1
ATOM 849 C CA . VAL B 1 2 ? -7.637 4.816 -6.227 1 43.88 2 VAL B CA 1
ATOM 850 C C . VAL B 1 2 ? -6.785 5.848 -5.488 1 43.88 2 VAL B C 1
ATOM 852 O O . VAL B 1 2 ? -5.812 5.496 -4.82 1 43.88 2 VAL B O 1
ATOM 855 N N . ALA B 1 3 ? -6.797 7.113 -5.961 1 56.59 3 ALA B N 1
ATOM 856 C CA . ALA B 1 3 ? -5.977 8.172 -5.375 1 56.59 3 ALA B CA 1
ATOM 857 C C . ALA B 1 3 ? -6.828 9.375 -4.988 1 56.59 3 ALA B C 1
ATOM 859 O O . ALA B 1 3 ? -7.926 9.57 -5.52 1 56.59 3 ALA B O 1
ATOM 860 N N . THR B 1 4 ? -6.586 9.875 -3.867 1 60.84 4 THR B N 1
ATOM 861 C CA . THR B 1 4 ? -7.082 11.203 -3.547 1 60.84 4 THR B CA 1
ATOM 862 C 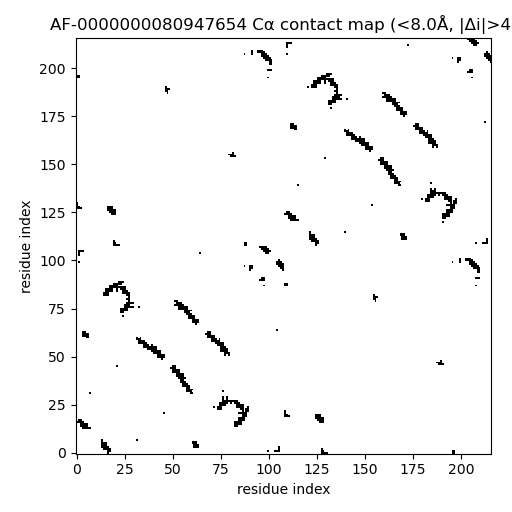C . THR B 1 4 ? -6.062 12.273 -3.93 1 60.84 4 THR B C 1
ATOM 864 O O . THR B 1 4 ? -4.875 11.977 -4.078 1 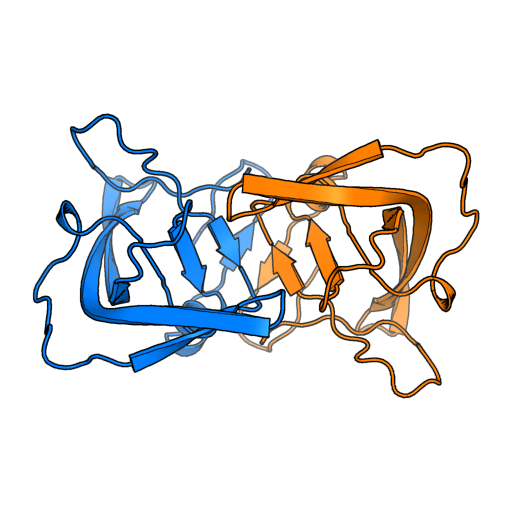60.84 4 THR B O 1
ATOM 867 N N . ASN B 1 5 ? -6.602 13.414 -4.301 1 64.69 5 ASN B N 1
ATOM 868 C CA . ASN B 1 5 ? -5.715 14.445 -4.82 1 64.69 5 ASN B CA 1
ATOM 869 C C . ASN B 1 5 ? -5.566 15.602 -3.832 1 64.69 5 ASN B C 1
ATOM 871 O O . ASN B 1 5 ? -6.496 15.906 -3.082 1 64.69 5 ASN B O 1
ATOM 875 N N . THR B 1 6 ? -4.355 15.977 -3.572 1 64.44 6 THR B N 1
ATOM 876 C CA . THR B 1 6 ? -4.074 17.203 -2.838 1 64.44 6 THR B CA 1
ATOM 877 C C . THR B 1 6 ? -4.164 18.422 -3.76 1 64.44 6 THR B C 1
ATOM 879 O O . THR B 1 6 ? -3.896 18.312 -4.957 1 64.44 6 THR B O 1
ATOM 882 N N . GLU B 1 7 ? -4.91 19.5 -3.334 1 58.44 7 GLU B N 1
ATOM 883 C CA . GLU B 1 7 ? -5.035 20.719 -4.125 1 58.44 7 GLU B CA 1
ATOM 884 C C . GLU B 1 7 ? -3.674 21.375 -4.344 1 58.44 7 GLU B C 1
ATOM 886 O O . GLU B 1 7 ? -2.984 21.719 -3.385 1 58.44 7 GLU B O 1
ATOM 891 N N . ASP B 1 8 ? -2.871 20.828 -5.121 1 55.34 8 ASP B N 1
ATOM 892 C CA . ASP B 1 8 ? -1.659 21.594 -5.367 1 55.34 8 ASP B CA 1
ATOM 893 C C . ASP B 1 8 ? -1.663 22.188 -6.773 1 55.34 8 ASP B C 1
ATOM 895 O O . ASP B 1 8 ? -2.199 21.594 -7.703 1 55.34 8 ASP B O 1
ATOM 899 N N . THR B 1 9 ? -1.675 23.484 -6.836 1 51.22 9 THR B N 1
ATOM 900 C CA . THR B 1 9 ? -1.526 24.266 -8.07 1 51.22 9 THR B CA 1
ATOM 901 C C . THR B 1 9 ? -0.327 23.766 -8.875 1 51.22 9 THR B C 1
ATOM 903 O O . THR B 1 9 ? -0.149 24.156 -10.031 1 51.22 9 THR B O 1
ATOM 906 N N . GLY B 1 10 ? 0.545 23.094 -8.172 1 50.44 10 GLY B N 1
ATOM 907 C CA . GLY B 1 10 ? 1.715 22.766 -8.969 1 50.44 10 GLY B CA 1
ATOM 908 C C . GLY B 1 10 ? 1.685 21.344 -9.516 1 50.44 10 GLY B C 1
ATOM 909 O O . GLY B 1 10 ? 0.704 20.625 -9.328 1 50.44 10 GLY B O 1
ATOM 910 N N . THR B 1 11 ? 2.557 20.969 -10.484 1 49.19 11 THR B N 1
ATOM 911 C CA . THR B 1 11 ? 2.787 19.797 -11.328 1 49.19 11 THR B CA 1
ATOM 912 C C . THR B 1 11 ? 2.928 18.547 -10.484 1 49.19 11 THR B C 1
ATOM 914 O O . THR B 1 11 ? 3.123 17.453 -11.016 1 49.19 11 THR B O 1
ATOM 917 N N . ALA B 1 12 ? 3.143 18.781 -9.18 1 53.16 12 ALA B N 1
ATOM 918 C CA . ALA B 1 12 ? 3.496 17.562 -8.453 1 53.16 12 ALA B CA 1
ATOM 919 C C . ALA B 1 12 ? 2.32 16.594 -8.414 1 53.16 12 ALA B C 1
ATOM 921 O O . ALA B 1 12 ? 1.161 17 -8.484 1 53.16 12 ALA B O 1
ATOM 922 N N . GLN B 1 13 ? 2.666 15.344 -8.703 1 62.22 13 GLN B N 1
ATOM 923 C CA . GLN B 1 13 ? 1.647 14.305 -8.617 1 62.22 13 GLN B CA 1
ATOM 924 C C . GLN B 1 13 ? 0.86 14.414 -7.316 1 62.22 13 GLN B C 1
ATOM 926 O O . GLN B 1 13 ? 1.427 14.273 -6.23 1 62.22 13 GLN B O 1
ATOM 931 N N . ASN B 1 14 ? -0.285 14.922 -7.324 1 80.25 14 ASN B N 1
ATOM 932 C CA . ASN B 1 14 ? -1.192 15.234 -6.227 1 80.25 14 ASN B CA 1
ATOM 933 C C . ASN B 1 14 ? -1.961 14 -5.77 1 80.25 14 ASN B C 1
ATOM 935 O O . ASN B 1 14 ? -2.967 14.109 -5.066 1 80.25 14 ASN B O 1
ATOM 939 N N . ILE B 1 15 ? -1.272 12.828 -6.133 1 85.31 15 ILE B N 1
ATOM 940 C CA . ILE B 1 15 ? -2.018 11.602 -5.859 1 85.31 15 ILE B CA 1
ATOM 941 C C . ILE B 1 15 ? -1.516 10.977 -4.562 1 85.31 15 ILE B C 1
ATOM 943 O O . ILE B 1 15 ? -0.308 10.922 -4.316 1 85.31 15 ILE B O 1
ATOM 947 N N . TRP B 1 16 ? -2.484 10.531 -3.713 1 89.75 16 TRP B N 1
ATOM 948 C CA . TRP B 1 16 ? -2.199 9.734 -2.525 1 89.75 16 TRP B CA 1
ATOM 949 C C . TRP B 1 16 ? -2.604 8.281 -2.734 1 89.75 16 TRP B C 1
ATOM 951 O O . TRP B 1 16 ? -3.699 8 -3.225 1 89.75 16 TRP B O 1
ATOM 961 N N . TYR B 1 17 ? -1.666 7.445 -2.336 1 90.06 17 TYR B N 1
ATOM 962 C CA . TYR B 1 17 ? -1.97 6.02 -2.396 1 90.06 17 TYR B CA 1
ATOM 963 C C . TYR B 1 17 ? -2.307 5.473 -1.014 1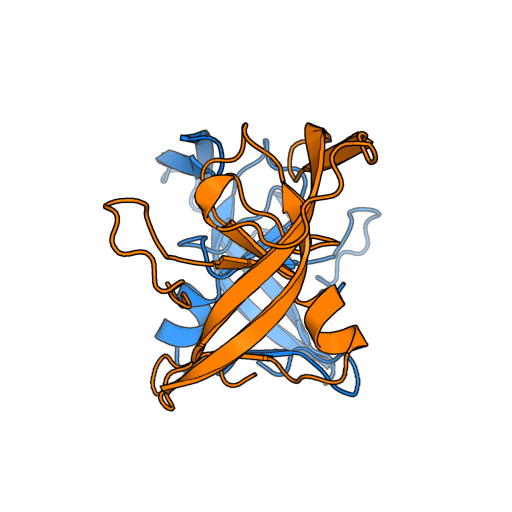 90.06 17 TYR B C 1
ATOM 965 O O . TYR B 1 17 ? -1.582 5.727 -0.048 1 90.06 17 TYR B O 1
ATOM 973 N N . VAL B 1 18 ? -3.41 4.715 -0.963 1 91.12 18 VAL B N 1
ATOM 974 C CA . VAL B 1 18 ? -3.834 4.094 0.288 1 91.12 18 VAL B CA 1
ATOM 975 C C . VAL B 1 18 ? -2.994 2.848 0.559 1 91.12 18 VAL B C 1
ATOM 977 O O . VAL B 1 18 ? -2.795 2.02 -0.332 1 91.12 18 VAL B O 1
ATOM 980 N N . GLU B 1 19 ? -2.453 2.801 1.747 1 90.31 19 GLU B N 1
ATOM 981 C CA . GLU B 1 19 ? -1.583 1.684 2.105 1 90.31 19 GLU B CA 1
ATOM 982 C C . GLU B 1 19 ? -1.839 1.224 3.539 1 90.31 19 GLU B C 1
ATOM 984 O O . GLU B 1 19 ? -1.74 2.016 4.477 1 90.31 19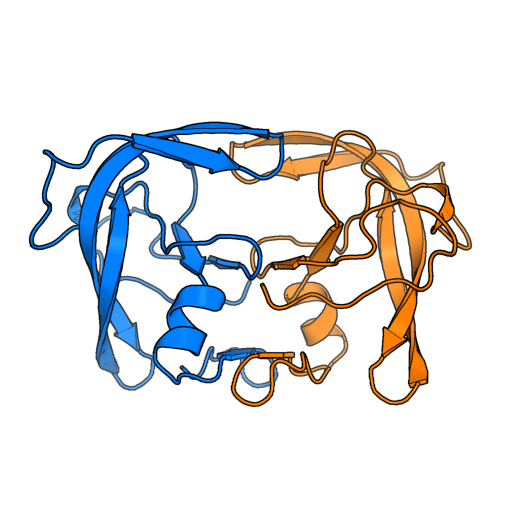 GLU B O 1
ATOM 989 N N . SER B 1 20 ? -2.104 -0.072 3.697 1 90.12 20 SER B N 1
ATOM 990 C CA . SER B 1 20 ? -2.441 -0.605 5.012 1 90.12 20 SER B CA 1
ATOM 991 C C . SER B 1 20 ? -1.189 -0.972 5.801 1 90.12 20 SER B C 1
ATOM 993 O O . SER B 1 20 ? -1.257 -1.211 7.008 1 90.12 20 SER B O 1
ATOM 995 N N . GLY B 1 21 ? -0.015 -0.97 5.203 1 87.38 21 GLY B N 1
ATOM 996 C CA . GLY B 1 21 ? 1.221 -1.382 5.852 1 87.38 21 GLY B CA 1
ATOM 997 C C . GLY B 1 21 ? 1.98 -0.229 6.477 1 87.38 21 GLY B C 1
ATOM 998 O O . GLY B 1 21 ? 2.912 -0.442 7.254 1 87.38 21 GLY B O 1
ATOM 999 N N . CYS B 1 22 ? 1.656 0.95 6.141 1 90 22 CYS B N 1
ATOM 1000 C CA . CYS B 1 22 ? 2.395 2.074 6.707 1 90 22 CYS B CA 1
ATOM 1001 C C . CYS B 1 22 ? 1.77 2.535 8.016 1 90 22 CYS B C 1
ATOM 1003 O O . CYS B 1 22 ? 0.546 2.521 8.164 1 90 22 CYS B O 1
ATOM 1005 N N . SER B 1 23 ? 2.592 2.965 8.867 1 89.62 23 SER B N 1
ATOM 1006 C CA . SER B 1 23 ? 2.131 3.381 10.188 1 89.62 23 SER B CA 1
ATOM 1007 C C . SER B 1 23 ? 1.634 4.824 10.172 1 89.62 23 SER B C 1
ATOM 1009 O O . SER B 1 23 ? 0.784 5.203 10.977 1 89.62 23 SER B O 1
ATOM 1011 N N . ASN B 1 24 ? 2.186 5.609 9.305 1 93.94 24 ASN B N 1
ATOM 1012 C CA . ASN B 1 24 ? 1.847 7.027 9.219 1 93.94 24 ASN B CA 1
ATOM 1013 C C . ASN B 1 24 ? 1.584 7.457 7.781 1 93.94 24 ASN B C 1
ATOM 1015 O O . ASN B 1 24 ? 2.096 6.844 6.84 1 93.94 24 ASN B O 1
ATOM 1019 N N . HIS B 1 25 ? 0.757 8.516 7.699 1 95.75 25 HIS B N 1
ATOM 1020 C CA . HIS B 1 25 ? 0.776 9.227 6.426 1 95.75 25 HIS B CA 1
ATOM 1021 C C . HIS B 1 25 ? 2.17 9.766 6.117 1 95.75 25 HIS B C 1
ATOM 1023 O O . HIS B 1 25 ? 2.875 10.227 7.02 1 95.75 25 HIS B O 1
ATOM 1029 N N . MET B 1 26 ? 2.494 9.719 4.844 1 95.38 26 MET B N 1
ATOM 1030 C CA . MET B 1 26 ? 3.82 10.195 4.453 1 95.38 26 MET B CA 1
ATOM 1031 C C . MET B 1 26 ? 3.76 10.945 3.127 1 95.38 26 MET B C 1
ATOM 1033 O O . MET B 1 26 ? 3.027 10.555 2.217 1 95.38 26 MET B O 1
ATOM 1037 N N . THR B 1 27 ? 4.488 12.008 3.033 1 95.44 27 THR B N 1
ATOM 1038 C CA . THR B 1 27 ? 4.625 12.734 1.775 1 95.44 27 THR B CA 1
ATOM 1039 C C . THR B 1 27 ? 6.066 13.188 1.567 1 95.44 27 THR B C 1
ATOM 1041 O O . THR B 1 27 ? 6.812 13.359 2.533 1 95.44 27 THR B O 1
ATOM 1044 N N . TYR B 1 28 ? 6.457 13.258 0.376 1 94.38 28 TYR B N 1
ATOM 1045 C CA . TYR B 1 28 ? 7.758 13.82 0.034 1 94.38 28 TYR B CA 1
ATOM 1046 C C . TYR B 1 28 ? 7.648 15.312 -0.276 1 94.38 28 TYR B C 1
ATOM 1048 O O . TYR B 1 28 ? 8.664 15.992 -0.425 1 94.38 28 TYR B O 1
ATOM 1056 N N . ASN B 1 29 ? 6.43 15.828 -0.322 1 94.69 29 ASN B N 1
ATOM 1057 C CA . ASN B 1 29 ? 6.176 17.188 -0.77 1 94.69 29 ASN B CA 1
ATOM 1058 C C . ASN B 1 29 ? 6.191 18.172 0.396 1 94.69 29 ASN B C 1
ATOM 1060 O O . ASN B 1 29 ? 5.152 18.438 1.012 1 94.69 29 ASN B O 1
ATOM 1064 N N . ARG B 1 30 ? 7.293 18.781 0.521 1 95.81 30 ARG B N 1
ATOM 1065 C CA . ARG B 1 30 ? 7.473 19.719 1.624 1 95.81 30 ARG B CA 1
ATOM 1066 C C . ARG B 1 30 ? 6.512 20.891 1.503 1 95.81 30 ARG B C 1
ATOM 1068 O O . ARG B 1 30 ? 6.023 21.422 2.512 1 95.81 30 ARG B O 1
ATOM 1075 N N . SER B 1 31 ? 6.227 21.312 0.298 1 94.81 31 SER B N 1
ATOM 1076 C CA . SER B 1 31 ? 5.426 22.516 0.065 1 94.81 31 SER B CA 1
ATOM 1077 C C . SER B 1 31 ? 3.982 22.312 0.511 1 94.81 31 SER B C 1
ATOM 1079 O O . SER B 1 31 ? 3.238 23.281 0.675 1 94.81 31 SER B O 1
ATOM 1081 N N . TRP B 1 32 ? 3.549 21.078 0.672 1 94.31 32 TRP B N 1
ATOM 1082 C CA . TRP B 1 32 ? 2.189 20.781 1.104 1 94.31 32 TRP B CA 1
ATOM 1083 C C . TRP B 1 32 ? 2.059 20.906 2.619 1 94.31 32 TRP B C 1
ATOM 1085 O O . TRP B 1 32 ? 0.946 20.984 3.146 1 94.31 32 TRP B O 1
ATOM 1095 N N . MET B 1 33 ? 3.164 20.891 3.305 1 96.19 33 MET B N 1
ATOM 1096 C CA . MET B 1 33 ? 3.152 20.719 4.754 1 96.19 33 MET B CA 1
ATOM 1097 C C . MET B 1 33 ? 2.754 22.016 5.453 1 96.19 33 MET B C 1
ATOM 1099 O O . MET B 1 33 ? 3.305 23.078 5.156 1 96.19 33 MET B O 1
ATOM 1103 N N . MET B 1 34 ? 1.816 21.828 6.305 1 96.5 34 MET B N 1
ATOM 1104 C CA . MET B 1 34 ? 1.421 22.891 7.227 1 96.5 34 MET B CA 1
ATOM 1105 C C . MET B 1 34 ? 1.878 22.578 8.648 1 96.5 34 MET B C 1
ATOM 1107 O O . MET B 1 34 ? 1.888 21.406 9.055 1 96.5 34 MET B O 1
ATOM 1111 N N . ASN B 1 35 ? 2.299 23.609 9.5 1 97 35 ASN B N 1
ATOM 1112 C CA . ASN B 1 35 ? 2.754 23.469 10.883 1 97 35 ASN B CA 1
ATOM 1113 C C . ASN B 1 35 ? 3.854 22.406 11 1 97 35 ASN B C 1
ATOM 1115 O O . ASN B 1 35 ? 3.797 21.547 11.875 1 97 35 ASN B O 1
ATOM 1119 N N . LEU B 1 36 ? 4.75 22.422 10.062 1 97.88 36 LEU B N 1
ATOM 1120 C CA . LEU B 1 36 ? 5.84 21.453 10.008 1 97.88 36 LEU B CA 1
ATOM 1121 C C . LEU B 1 36 ? 6.801 21.656 11.18 1 97.88 36 LEU B C 1
ATOM 1123 O O . LEU B 1 36 ? 7.363 22.734 11.344 1 97.88 36 LEU B O 1
ATOM 1127 N N . ASP B 1 37 ? 6.914 20.672 12.078 1 98.5 37 ASP B N 1
ATOM 1128 C CA . ASP B 1 37 ? 7.898 20.625 13.156 1 98.5 37 ASP B CA 1
ATOM 1129 C C . ASP B 1 37 ? 9.148 19.859 12.719 1 98.5 37 ASP B C 1
ATOM 1131 O O . ASP B 1 37 ? 9.195 18.641 12.82 1 98.5 37 ASP B O 1
ATOM 1135 N N . GLU B 1 38 ? 10.156 20.516 12.32 1 97.56 38 GLU B N 1
ATOM 1136 C CA . GLU B 1 38 ? 11.367 19.922 11.75 1 97.56 38 GLU B CA 1
ATOM 1137 C C . GLU B 1 38 ? 12.32 19.453 12.836 1 97.56 38 GLU B C 1
ATOM 1139 O O . GLU B 1 38 ? 13.359 18.859 12.547 1 97.56 38 GLU B O 1
ATOM 1144 N N . SER B 1 39 ? 11.938 19.719 14.023 1 97.31 39 SER B N 1
ATOM 1145 C CA . SER B 1 39 ? 12.75 19.188 15.109 1 97.31 39 SER B CA 1
ATOM 1146 C C . SER B 1 39 ? 12.5 17.688 15.297 1 97.31 39 SER B C 1
ATOM 1148 O O . SER B 1 39 ? 13.281 17 15.969 1 97.31 39 SER B O 1
ATOM 1150 N N . LYS B 1 40 ? 11.477 17.156 14.742 1 95.44 40 LYS B N 1
ATOM 1151 C CA . LYS B 1 40 ? 11.109 15.75 14.852 1 95.44 40 LYS B CA 1
ATOM 1152 C C . LYS B 1 40 ? 11.711 14.938 13.711 1 95.44 40 LYS B C 1
ATOM 1154 O O . LYS B 1 40 ? 10.992 14.5 12.812 1 95.44 40 LYS B O 1
ATOM 1159 N N . LYS B 1 41 ? 12.992 14.805 13.836 1 94.88 41 LYS B N 1
ATOM 1160 C CA . LYS B 1 41 ? 13.703 13.984 12.859 1 94.88 41 LYS B CA 1
ATOM 1161 C C . LYS B 1 41 ? 13.844 12.547 13.344 1 94.88 41 LYS B C 1
ATOM 1163 O O . LYS B 1 41 ? 14.039 12.305 14.531 1 94.88 41 LYS B O 1
ATOM 1168 N N . SER B 1 42 ? 13.602 11.648 12.422 1 94.62 42 SER B N 1
ATOM 1169 C CA . SER B 1 42 ? 13.703 10.219 12.719 1 94.62 42 SER B CA 1
ATOM 1170 C C . SER B 1 42 ? 13.867 9.398 11.445 1 94.62 42 SER B C 1
ATOM 1172 O O . SER B 1 42 ? 14.359 9.898 10.438 1 94.62 42 SER B O 1
ATOM 1174 N N . LYS B 1 43 ? 13.625 8.117 11.641 1 93.75 43 LYS B N 1
ATOM 1175 C CA . LYS B 1 43 ? 13.688 7.203 10.508 1 93.75 43 LYS B CA 1
ATOM 1176 C C . LYS B 1 43 ? 12.438 6.328 10.438 1 93.75 43 LYS B C 1
ATOM 1178 O O . LYS B 1 43 ? 11.789 6.086 11.461 1 93.75 43 LYS B O 1
ATOM 1183 N N . VAL B 1 44 ? 12.07 5.988 9.266 1 89.94 44 VAL B N 1
ATOM 1184 C CA . VAL B 1 44 ? 10.969 5.051 9.055 1 89.94 44 VAL B CA 1
ATOM 1185 C C . VAL B 1 44 ? 11.453 3.863 8.227 1 89.94 44 VAL B C 1
ATOM 1187 O O . VAL B 1 44 ? 12.266 4.027 7.312 1 89.94 44 VAL B O 1
ATOM 1190 N N . ARG B 1 45 ? 10.953 2.678 8.633 1 84.31 45 ARG B N 1
ATOM 1191 C CA . ARG B 1 45 ? 11.258 1.469 7.875 1 84.31 45 ARG B CA 1
ATOM 1192 C C . ARG B 1 45 ? 10.25 1.255 6.75 1 84.31 45 ARG B C 1
ATOM 1194 O O . ARG B 1 45 ? 9.047 1.412 6.957 1 84.31 45 ARG B O 1
ATOM 1201 N N . VAL B 1 46 ? 10.781 0.928 5.594 1 75.31 46 VAL B N 1
ATOM 1202 C CA . VAL B 1 46 ? 9.891 0.728 4.453 1 75.31 46 VAL B CA 1
ATOM 1203 C C . VAL B 1 46 ? 9.883 -0.748 4.062 1 75.31 46 VAL B C 1
ATOM 1205 O O . VAL B 1 46 ? 10.492 -1.581 4.734 1 75.31 46 VAL B O 1
ATOM 1208 N N . ALA B 1 47 ? 9.125 -1.14 3.037 1 66.81 47 ALA B N 1
ATOM 1209 C CA . ALA B 1 47 ? 8.75 -2.5 2.652 1 66.81 47 ALA B CA 1
ATOM 1210 C C . ALA B 1 47 ? 9.984 -3.365 2.434 1 66.81 47 ALA B C 1
ATOM 1212 O O . ALA B 1 47 ? 9.969 -4.566 2.707 1 66.81 47 ALA B O 1
ATOM 1213 N N . ASP B 1 48 ? 11.133 -2.791 1.859 1 67.25 48 ASP B N 1
ATOM 1214 C CA . ASP B 1 48 ? 12.328 -3.594 1.611 1 67.25 48 ASP B CA 1
ATOM 1215 C C . ASP B 1 48 ? 13.266 -3.574 2.816 1 67.25 48 ASP B C 1
ATOM 1217 O O . ASP B 1 48 ? 14.445 -3.918 2.701 1 67.25 48 ASP B O 1
ATOM 1221 N N . ASN B 1 49 ? 12.836 -3.033 3.945 1 74 49 ASN B N 1
ATOM 1222 C CA . ASN B 1 49 ? 13.562 -3 5.215 1 74 49 ASN B CA 1
ATOM 1223 C C . ASN B 1 49 ? 14.625 -1.904 5.223 1 74 49 ASN B C 1
ATOM 1225 O O . ASN B 1 49 ? 15.383 -1.783 6.184 1 74 49 ASN B O 1
ATOM 1229 N N . SER B 1 50 ? 14.68 -1.22 4.188 1 77.94 50 SER B N 1
ATOM 1230 C CA . SER B 1 50 ? 15.523 -0.034 4.25 1 77.94 50 SER B CA 1
ATOM 1231 C C . SER B 1 50 ? 14.875 1.068 5.078 1 77.94 50 SER B C 1
ATOM 1233 O O . SER B 1 50 ? 13.695 0.981 5.414 1 77.94 50 SER B O 1
ATOM 1235 N N . THR B 1 51 ? 15.758 1.945 5.465 1 87.69 51 THR B N 1
ATOM 1236 C CA . THR B 1 51 ? 15.242 3.049 6.266 1 87.69 51 THR B CA 1
ATOM 1237 C C . THR B 1 51 ? 15.344 4.367 5.5 1 87.69 51 THR B C 1
ATOM 1239 O O . THR B 1 51 ? 16.281 4.574 4.73 1 87.69 51 THR B O 1
ATOM 1242 N N . LEU B 1 52 ? 14.312 5.164 5.68 1 90.94 52 LEU B N 1
ATOM 1243 C CA . LEU B 1 52 ? 14.305 6.504 5.105 1 90.94 52 LEU B CA 1
ATOM 1244 C C . LEU B 1 52 ? 14.25 7.566 6.195 1 90.94 52 LEU B C 1
ATOM 1246 O O . LEU B 1 52 ? 13.688 7.328 7.273 1 90.94 52 LEU B O 1
ATOM 1250 N N . ARG B 1 53 ? 14.812 8.641 5.859 1 95.12 53 ARG B N 1
ATOM 1251 C CA . ARG B 1 53 ? 14.875 9.719 6.844 1 95.12 53 ARG B CA 1
ATOM 1252 C C . ARG B 1 53 ? 13.57 10.5 6.887 1 95.12 53 ARG B C 1
ATOM 1254 O O . ARG B 1 53 ? 13.023 10.859 5.844 1 95.12 53 ARG B O 1
ATOM 1261 N N . ILE B 1 54 ? 13.133 10.734 8.109 1 97.12 54 ILE B N 1
ATOM 1262 C CA . ILE B 1 54 ? 12.031 11.656 8.367 1 97.12 54 ILE B CA 1
ATOM 1263 C C . ILE B 1 54 ? 12.594 13.039 8.688 1 97.12 54 ILE B C 1
ATOM 1265 O O . ILE B 1 54 ? 13.438 13.188 9.578 1 97.12 54 ILE B O 1
ATOM 1269 N N . GLU B 1 55 ? 12.086 14 8 1 98.38 55 GLU B N 1
ATOM 1270 C CA . GLU B 1 55 ? 12.648 15.328 8.188 1 98.38 55 GLU B CA 1
ATOM 1271 C C . GLU B 1 55 ? 11.727 16.203 9.016 1 98.38 55 GLU B C 1
ATOM 1273 O O . GLU B 1 55 ? 12.07 17.344 9.352 1 98.38 55 GLU B O 1
ATOM 1278 N N . GLY B 1 56 ? 10.586 15.703 9.367 1 98.38 56 GLY B N 1
ATOM 1279 C CA . GLY B 1 56 ? 9.641 16.438 10.188 1 98.38 56 GLY B CA 1
ATOM 1280 C C . GLY B 1 56 ? 8.25 15.836 10.172 1 98.38 56 GLY B C 1
ATOM 1281 O O . GLY B 1 56 ? 7.996 14.859 9.461 1 98.38 56 GLY B O 1
ATOM 1282 N N . ILE B 1 57 ? 7.422 16.391 11.031 1 98.5 57 ILE B N 1
ATOM 1283 C CA . ILE B 1 57 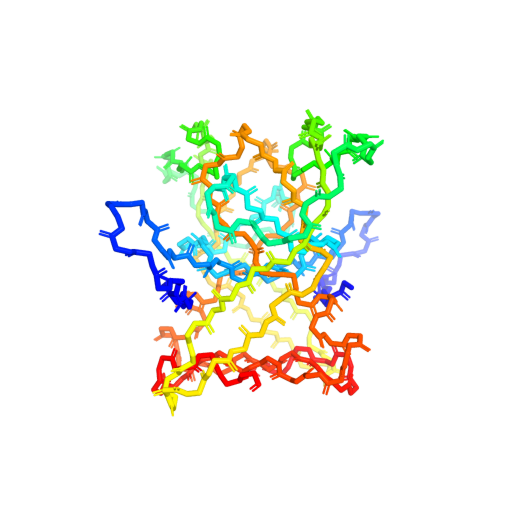? 6.027 15.969 11.148 1 98.5 57 ILE B CA 1
ATOM 1284 C C . ILE B 1 57 ? 5.113 17.188 11.094 1 98.5 57 ILE B C 1
ATOM 1286 O O . ILE B 1 57 ? 5.41 18.219 11.703 1 98.5 57 ILE B O 1
ATOM 1290 N N . GLY B 1 58 ? 4.074 17.094 10.305 1 98.12 58 GLY B N 1
ATOM 1291 C CA . GLY B 1 58 ? 3.127 18.188 10.18 1 98.12 58 GLY B CA 1
ATOM 1292 C C . GLY B 1 58 ? 1.77 17.75 9.664 1 98.12 58 GLY B C 1
ATOM 1293 O O . GLY B 1 58 ? 1.3 16.656 10 1 98.12 58 GLY B O 1
ATOM 1294 N N . SER B 1 59 ? 1.035 18.688 9.016 1 97.38 59 SER B N 1
ATOM 1295 C CA . SER B 1 59 ? -0.287 18.391 8.477 1 97.38 59 SER B CA 1
ATOM 1296 C C . SER B 1 59 ? -0.382 18.781 7.004 1 97.38 59 SER B C 1
ATOM 1298 O O . SER B 1 59 ? 0.43 19.562 6.504 1 97.38 59 SER B O 1
ATOM 1300 N N . VAL B 1 60 ? -1.294 18.141 6.281 1 94.81 60 VAL B N 1
ATOM 1301 C CA . VAL B 1 60 ? -1.537 18.422 4.871 1 94.81 60 VAL B CA 1
ATOM 1302 C C . VAL B 1 60 ? -3.035 18.594 4.629 1 94.81 60 VAL B C 1
ATOM 1304 O O . VAL B 1 60 ? -3.84 17.797 5.121 1 94.81 60 VAL B O 1
ATOM 1307 N N . LYS B 1 61 ? -3.416 19.562 3.861 1 90.75 61 LYS B N 1
ATOM 1308 C CA . LYS B 1 61 ? -4.805 19.75 3.443 1 90.75 61 LYS B CA 1
ATOM 1309 C C . LYS B 1 61 ? -5.086 18.984 2.148 1 90.75 61 LYS B C 1
ATOM 1311 O O . LYS B 1 61 ? -4.348 19.125 1.171 1 90.75 61 LYS B O 1
ATOM 1316 N N . ILE B 1 62 ? -6.137 18.109 2.223 1 86.38 62 ILE B N 1
ATOM 1317 C CA . ILE B 1 62 ? -6.504 17.359 1.026 1 86.38 62 ILE B CA 1
ATOM 1318 C C . ILE B 1 62 ? -7.926 17.719 0.607 1 86.38 62 ILE B C 1
ATOM 1320 O O . ILE B 1 62 ? -8.75 18.109 1.441 1 86.38 62 ILE B O 1
ATOM 1324 N N . LYS B 1 63 ? -8.164 17.641 -0.678 1 78.69 63 LYS B N 1
ATOM 1325 C CA . LYS B 1 63 ? -9.492 17.906 -1.22 1 78.69 63 LYS B CA 1
ATOM 1326 C C . LYS B 1 63 ? -10.297 16.609 -1.354 1 78.69 63 LYS B C 1
ATOM 1328 O O . LYS B 1 63 ? -9.789 15.609 -1.864 1 78.69 63 LYS B O 1
ATOM 1333 N N . ARG B 1 64 ? -11.492 16.656 -0.715 1 69.25 64 ARG B N 1
ATOM 1334 C CA . ARG B 1 64 ? -12.422 15.555 -0.87 1 69.25 64 ARG B CA 1
ATOM 1335 C C . ARG B 1 64 ? -13.367 15.789 -2.043 1 69.25 64 ARG B C 1
ATOM 1337 O O . ARG B 1 64 ? -13.484 16.906 -2.537 1 69.25 64 ARG B O 1
ATOM 1344 N N . LYS B 1 65 ? -13.875 14.75 -2.598 1 63.56 65 LYS B N 1
ATOM 1345 C CA . LYS B 1 65 ? -14.797 14.844 -3.723 1 63.56 65 LYS B CA 1
ATOM 1346 C C . LYS B 1 65 ? -15.891 15.867 -3.449 1 63.56 65 LYS B C 1
ATOM 1348 O O . LYS B 1 65 ? -16.328 16.562 -4.363 1 63.56 65 LYS B O 1
ATOM 1353 N N . ASN B 1 66 ? -16.359 15.797 -2.229 1 57.78 66 ASN B N 1
ATOM 1354 C CA . ASN B 1 66 ? -17.469 16.719 -1.964 1 57.78 66 ASN B CA 1
ATOM 1355 C C . ASN B 1 66 ? -16.969 18.141 -1.721 1 57.78 66 ASN B C 1
ATOM 1357 O O . ASN B 1 66 ? -17.719 18.969 -1.205 1 57.78 66 ASN B O 1
ATOM 1361 N N . ARG B 1 67 ? -15.914 18.438 -2.279 1 60.47 67 ARG B N 1
ATOM 1362 C CA . ARG B 1 67 ? -15.336 19.781 -2.209 1 60.47 67 ARG B CA 1
ATOM 1363 C C . ARG B 1 67 ? -15.016 20.156 -0.768 1 60.47 67 ARG B C 1
ATOM 1365 O O . ARG B 1 67 ? -14.664 21.312 -0.487 1 60.47 67 ARG B O 1
ATOM 1372 N N . LEU B 1 68 ? -15.375 19.188 0.085 1 66.62 68 LEU B N 1
ATOM 1373 C CA . LEU B 1 68 ? -14.984 19.484 1.459 1 66.62 68 LEU B CA 1
ATOM 1374 C C . LEU B 1 68 ? -13.516 19.125 1.692 1 66.62 68 LEU B C 1
ATOM 1376 O O . LEU B 1 68 ? -12.992 18.188 1.095 1 66.62 68 LEU B O 1
ATOM 1380 N N . HIS B 1 69 ? -12.812 20.078 2.324 1 75.69 69 HIS B N 1
ATOM 1381 C CA . HIS B 1 69 ? -11.406 19.891 2.652 1 75.69 69 HIS B CA 1
ATOM 1382 C C . HIS B 1 69 ? -11.242 19.078 3.928 1 75.69 69 HIS B C 1
ATOM 1384 O O . HIS B 1 69 ? -12.078 19.141 4.828 1 75.69 69 HIS B O 1
ATOM 1390 N N . ALA B 1 70 ? -10.344 18.125 3.807 1 83.94 70 ALA B N 1
ATOM 1391 C CA . ALA B 1 70 ? -9.914 17.422 5.012 1 83.94 70 ALA B CA 1
ATOM 1392 C C . ALA B 1 70 ? -8.438 17.656 5.293 1 83.94 70 ALA B C 1
ATOM 1394 O O . ALA B 1 70 ? -7.672 17.984 4.387 1 83.94 70 ALA B O 1
ATOM 1395 N N . THR B 1 71 ? -8.141 17.688 6.586 1 90.38 71 THR B N 1
ATOM 1396 C CA . THR B 1 71 ? -6.742 17.844 6.98 1 90.38 71 THR B CA 1
ATOM 1397 C C . THR B 1 71 ? -6.172 16.531 7.5 1 90.38 71 THR B C 1
ATOM 1399 O O . THR B 1 71 ? -6.734 15.922 8.414 1 90.38 71 THR B O 1
ATOM 1402 N N . LEU B 1 72 ? -5.113 16.094 6.855 1 94.19 72 LEU B N 1
ATOM 1403 C CA . LEU B 1 72 ? -4.348 14.969 7.395 1 94.19 72 LEU B CA 1
ATOM 1404 C C . LEU B 1 72 ? -3.393 15.438 8.484 1 94.19 72 LEU B C 1
ATOM 1406 O O . LEU B 1 72 ? -2.578 16.344 8.258 1 94.19 72 LEU B O 1
ATOM 1410 N N . GLU B 1 73 ? -3.543 14.875 9.586 1 96.31 73 GLU B N 1
ATOM 1411 C CA . GLU B 1 73 ? -2.662 15.211 10.703 1 96.31 73 GLU B CA 1
ATOM 1412 C C . GLU B 1 73 ? -1.521 14.203 10.828 1 96.31 73 GLU B C 1
ATOM 1414 O O . GLU B 1 73 ? -1.621 13.078 10.336 1 96.31 73 GLU B O 1
ATOM 1419 N N . ASN B 1 74 ? -0.419 14.633 11.438 1 97.44 74 ASN B N 1
ATOM 1420 C CA . ASN B 1 74 ? 0.721 13.773 11.734 1 97.44 74 ASN B CA 1
ATOM 1421 C C . ASN B 1 74 ? 1.268 13.109 10.469 1 97.44 74 ASN B C 1
ATOM 1423 O O . ASN B 1 74 ? 1.459 11.891 10.438 1 97.44 74 ASN B O 1
ATOM 1427 N N . VAL B 1 75 ? 1.421 13.93 9.547 1 97.75 75 VAL B N 1
ATOM 1428 C CA . VAL B 1 75 ? 2.027 13.5 8.297 1 97.75 75 VAL B CA 1
ATOM 1429 C C . VAL B 1 75 ? 3.547 13.617 8.391 1 97.75 75 VAL B C 1
ATOM 1431 O O . VAL B 1 75 ? 4.074 14.656 8.781 1 97.75 75 VAL B O 1
ATOM 1434 N N . LEU B 1 76 ? 4.211 12.531 8.07 1 97.88 76 LEU B N 1
ATOM 1435 C CA . LEU B 1 76 ? 5.668 12.547 8.047 1 97.88 76 LEU B CA 1
ATOM 1436 C C . LEU B 1 76 ? 6.18 13.125 6.73 1 97.88 76 LEU B C 1
ATOM 1438 O O . LEU B 1 76 ? 5.68 12.773 5.656 1 97.88 76 LEU B O 1
ATOM 1442 N N . LEU B 1 77 ? 7.117 14 6.855 1 97.69 77 LEU B N 1
ATOM 1443 C CA . LEU B 1 77 ? 7.855 14.461 5.684 1 97.69 77 LEU B CA 1
ATOM 1444 C C . LEU B 1 77 ? 9.047 13.555 5.398 1 97.69 77 LEU B C 1
ATOM 1446 O O . LEU B 1 77 ? 10.008 13.523 6.172 1 97.69 77 LEU B O 1
ATOM 1450 N N . VAL B 1 78 ? 8.984 12.82 4.254 1 96.31 78 VAL B N 1
ATOM 1451 C CA . VAL B 1 78 ? 10.023 11.891 3.826 1 96.31 78 VAL B CA 1
ATOM 1452 C C . VAL B 1 78 ? 10.469 12.227 2.404 1 96.31 78 VAL B C 1
ATOM 1454 O O . VAL B 1 78 ? 9.984 11.625 1.44 1 96.31 78 VAL B O 1
ATOM 1457 N N . PRO B 1 79 ? 11.477 12.992 2.254 1 94.31 79 PRO B N 1
ATOM 1458 C CA . PRO B 1 79 ? 11.797 13.578 0.95 1 94.31 79 PRO B CA 1
ATOM 1459 C C . PRO B 1 79 ? 12.266 12.531 -0.062 1 94.31 79 PRO B C 1
ATOM 1461 O O . PRO B 1 79 ? 12.125 12.734 -1.271 1 94.31 79 PRO B O 1
ATOM 1464 N N . GLU B 1 80 ? 12.766 11.422 0.315 1 90.69 80 GLU B N 1
ATOM 1465 C CA . GLU B 1 80 ? 13.352 10.43 -0.583 1 90.69 80 GLU B CA 1
ATOM 1466 C C . GLU B 1 80 ? 12.273 9.562 -1.228 1 90.69 80 GLU B C 1
ATOM 1468 O O . GLU B 1 80 ? 12.539 8.844 -2.195 1 90.69 80 GLU B O 1
ATOM 1473 N N . MET B 1 81 ? 11.055 9.688 -0.66 1 88.38 81 MET B N 1
ATOM 1474 C CA . MET B 1 81 ? 9.969 8.898 -1.234 1 88.38 81 MET B CA 1
ATOM 1475 C C . MET B 1 81 ? 9.586 9.43 -2.613 1 88.38 81 MET B C 1
ATOM 1477 O O . MET B 1 81 ? 9.914 10.562 -2.959 1 88.38 81 MET B O 1
ATOM 1481 N N . LYS B 1 82 ? 8.891 8.508 -3.381 1 84.5 82 LYS B N 1
ATOM 1482 C CA . LYS B 1 82 ? 8.5 8.898 -4.73 1 84.5 82 LYS B CA 1
ATOM 1483 C C . LYS B 1 82 ? 6.977 8.938 -4.871 1 84.5 82 LYS B C 1
ATOM 1485 O O . LYS B 1 82 ? 6.457 9.148 -5.969 1 84.5 82 LYS B O 1
ATOM 1490 N N . CYS B 1 83 ? 6.316 8.734 -3.812 1 88.69 83 CYS B N 1
ATOM 1491 C CA . CYS B 1 83 ? 4.859 8.797 -3.807 1 88.69 83 CYS B CA 1
ATOM 1492 C C . CYS B 1 83 ? 4.34 9.242 -2.445 1 88.69 83 CYS B C 1
ATOM 1494 O O . CYS B 1 83 ? 5.105 9.352 -1.486 1 88.69 83 CYS B O 1
ATOM 1496 N N . ASN B 1 84 ? 3.041 9.617 -2.426 1 92 84 ASN B N 1
ATOM 1497 C CA . ASN B 1 84 ? 2.35 9.953 -1.187 1 92 84 ASN B CA 1
ATOM 1498 C C . ASN B 1 84 ? 1.508 8.789 -0.676 1 92 84 ASN B C 1
ATOM 1500 O O . ASN B 1 84 ? 0.717 8.211 -1.426 1 92 84 ASN B O 1
ATOM 1504 N N . LEU B 1 85 ? 1.693 8.523 0.632 1 91.75 85 LEU B N 1
ATOM 1505 C CA . LEU B 1 85 ? 1.008 7.367 1.195 1 91.75 85 LEU B CA 1
ATOM 1506 C C . LEU B 1 85 ? -0.007 7.793 2.25 1 91.75 85 LEU B C 1
ATOM 1508 O O . LEU B 1 85 ? 0.288 8.641 3.094 1 91.75 85 LEU B O 1
ATOM 1512 N N . LEU B 1 86 ? -1.169 7.281 2.061 1 93.12 86 LEU B N 1
ATOM 1513 C CA . LEU B 1 86 ? -2.227 7.438 3.053 1 93.12 86 LEU B CA 1
ATOM 1514 C C . LEU B 1 86 ? -2.32 6.203 3.945 1 93.12 86 LEU B C 1
ATOM 1516 O O . LEU B 1 86 ? -2.568 5.098 3.461 1 93.12 86 LEU B O 1
ATOM 1520 N N . SER B 1 87 ? -2.133 6.398 5.207 1 92.56 87 SER B N 1
ATOM 1521 C CA . SER B 1 87 ? -2.104 5.305 6.176 1 92.56 87 SER B CA 1
ATOM 1522 C C . SER B 1 87 ? -3.514 4.887 6.578 1 92.56 87 SER B C 1
ATOM 1524 O O . SER B 1 87 ? -4.227 5.645 7.238 1 92.56 87 SER B O 1
ATOM 1526 N N . VAL B 1 88 ? -3.857 3.68 6.297 1 91.19 88 VAL B N 1
ATOM 1527 C CA . VAL B 1 88 ? -5.133 3.123 6.738 1 91.19 88 VAL B CA 1
ATOM 1528 C C . VAL B 1 88 ? -5.172 3.066 8.266 1 91.19 88 VAL B C 1
ATOM 1530 O O . VAL B 1 88 ? -6.207 3.35 8.875 1 91.19 88 VAL B O 1
ATOM 1533 N N . GLY B 1 89 ? -4.059 2.691 8.859 1 90.94 89 GLY B N 1
ATOM 1534 C CA . GLY B 1 89 ? -3.977 2.629 10.312 1 90.94 89 GLY B CA 1
ATOM 1535 C C . GLY B 1 89 ? -4.332 3.941 10.984 1 90.94 89 GLY B C 1
ATOM 1536 O O . GLY B 1 89 ? -5.145 3.971 11.906 1 90.94 89 GLY B O 1
ATOM 1537 N N . GLN B 1 90 ? -3.766 4.996 10.516 1 92.94 90 GLN B N 1
ATOM 1538 C CA . GLN B 1 90 ? -4.051 6.305 11.086 1 92.94 90 GLN B CA 1
ATOM 1539 C C . GLN B 1 90 ? -5.512 6.691 10.883 1 92.94 90 GLN B C 1
ATOM 1541 O O . GLN B 1 90 ? -6.141 7.27 11.773 1 92.94 90 GLN B O 1
ATOM 1546 N N . LEU B 1 91 ? -6.012 6.422 9.688 1 89.75 91 LEU B N 1
ATOM 1547 C CA . LEU B 1 91 ? -7.398 6.762 9.398 1 89.75 91 LEU B CA 1
ATOM 1548 C C . LEU B 1 91 ? -8.352 6 10.312 1 89.75 91 LEU B C 1
ATOM 1550 O O . LEU B 1 91 ? -9.273 6.586 10.883 1 89.75 91 LEU B O 1
ATOM 1554 N N . THR B 1 92 ? -8.07 4.766 10.469 1 89.38 92 THR B N 1
ATOM 1555 C CA . THR B 1 92 ? -8.977 3.943 11.258 1 89.38 92 THR B CA 1
ATOM 1556 C C . THR B 1 92 ? -8.859 4.273 12.742 1 89.38 92 THR B C 1
ATOM 1558 O O . THR B 1 92 ? -9.844 4.203 13.477 1 89.38 92 THR B O 1
ATOM 1561 N N . GLU B 1 93 ? -7.727 4.562 13.195 1 89.56 93 GLU B N 1
ATOM 1562 C CA . GLU B 1 93 ? -7.531 4.996 14.578 1 89.56 93 GLU B CA 1
ATOM 1563 C C . GLU B 1 93 ? -8.352 6.246 14.891 1 89.56 93 GLU B C 1
ATOM 1565 O O . GLU B 1 93 ? -8.797 6.438 16.016 1 89.56 93 GLU B O 1
ATOM 1570 N N . LYS B 1 94 ? -8.555 7.051 13.922 1 88.44 94 LYS B N 1
ATOM 1571 C CA . LYS B 1 94 ? -9.328 8.281 14.086 1 88.44 94 LYS B CA 1
ATOM 1572 C C . LYS B 1 94 ? -10.828 8.008 13.922 1 88.44 94 LYS B C 1
ATOM 1574 O O . LYS B 1 94 ? -11.633 8.938 13.977 1 88.44 94 LYS B O 1
ATOM 1579 N N . GLY B 1 95 ? -11.172 6.781 13.555 1 85.25 95 GLY B N 1
ATOM 1580 C CA . GLY B 1 95 ? -12.578 6.398 13.5 1 85.25 95 GLY B CA 1
ATOM 1581 C C . GLY B 1 95 ? -13.141 6.391 12.094 1 85.25 95 GLY B C 1
ATOM 1582 O O . GLY B 1 95 ? -14.344 6.242 11.898 1 85.25 95 GLY B O 1
ATOM 1583 N N . TYR B 1 96 ? -12.328 6.508 11.102 1 84.5 96 TYR B N 1
ATOM 1584 C CA . TYR B 1 96 ? -12.789 6.504 9.719 1 84.5 96 TYR B CA 1
ATOM 1585 C C . TYR B 1 96 ? -12.867 5.082 9.172 1 84.5 96 TYR B C 1
ATOM 1587 O O . TYR B 1 96 ? -12.148 4.191 9.641 1 84.5 96 TYR B O 1
ATOM 1595 N N . THR B 1 97 ? -13.773 4.922 8.234 1 85.88 97 THR B N 1
ATOM 1596 C CA . THR B 1 97 ? -13.836 3.713 7.418 1 85.88 97 THR B CA 1
ATOM 1597 C C . THR B 1 97 ? -13.383 3.998 5.988 1 85.88 97 THR B C 1
ATOM 1599 O O . THR B 1 97 ? -13.844 4.957 5.363 1 85.88 97 THR B O 1
ATOM 1602 N N . VAL B 1 98 ? -12.445 3.211 5.551 1 87 98 VAL B N 1
ATOM 1603 C CA . VAL B 1 98 ? -11.938 3.365 4.195 1 87 98 VAL B CA 1
ATOM 1604 C C . VAL B 1 98 ? -12.695 2.434 3.25 1 87 98 VAL B C 1
ATOM 1606 O O . VAL B 1 98 ? -12.75 1.223 3.473 1 87 98 VAL B O 1
ATOM 1609 N N . ILE B 1 99 ? -13.359 2.959 2.26 1 85.31 99 ILE B N 1
ATOM 1610 C CA . ILE B 1 99 ? -14.102 2.186 1.27 1 85.31 99 ILE B CA 1
ATOM 1611 C C . ILE B 1 99 ? -13.539 2.461 -0.124 1 85.31 99 ILE B C 1
ATOM 1613 O O . ILE B 1 99 ? -13.477 3.613 -0.558 1 85.31 99 ILE B O 1
ATOM 1617 N N . MET B 1 100 ? -13.047 1.354 -0.704 1 84.25 100 MET B N 1
ATOM 1618 C CA . MET B 1 100 ? -12.531 1.462 -2.064 1 84.25 100 MET B CA 1
ATOM 1619 C C . MET B 1 100 ? -13.281 0.525 -3.008 1 84.25 100 MET B C 1
ATOM 1621 O O . MET B 1 100 ? -13.344 -0.682 -2.77 1 84.25 100 MET B O 1
ATOM 1625 N N . GLY B 1 101 ? -13.727 0.974 -4.09 1 76.44 101 GLY B N 1
ATOM 1626 C CA . GLY B 1 101 ? -14.492 0.167 -5.031 1 76.44 101 GLY B CA 1
ATOM 1627 C C . GLY B 1 101 ? -15.703 0.888 -5.59 1 76.44 101 GLY B C 1
ATOM 1628 O O . GLY B 1 101 ? -16.078 1.955 -5.102 1 76.44 101 GLY B O 1
ATOM 1629 N N . GLY B 1 102 ? -16.406 0.168 -6.551 1 63 102 GLY B N 1
ATOM 1630 C CA . GLY B 1 102 ? -17.516 0.788 -7.27 1 63 102 GLY B CA 1
ATOM 1631 C C . GLY B 1 102 ? -17.125 2.082 -7.957 1 63 102 GLY B C 1
ATOM 1632 O O . GLY B 1 102 ? -16 2.217 -8.445 1 63 102 GLY B O 1
ATOM 1633 N N . ASN B 1 103 ? -18.141 3.102 -7.832 1 52.53 103 ASN B N 1
ATOM 1634 C CA . ASN B 1 103 ? -17.703 4.406 -8.32 1 52.53 103 ASN B CA 1
ATOM 1635 C C . ASN B 1 103 ? -16.469 4.887 -7.578 1 52.53 103 ASN B C 1
ATOM 1637 O O . ASN B 1 103 ? -16.422 4.867 -6.348 1 52.53 103 ASN B O 1
ATOM 1641 N N . ALA B 1 104 ? -15.203 4.762 -8 1 47.94 104 ALA B N 1
ATOM 1642 C CA . ALA B 1 104 ? -13.781 4.926 -7.711 1 47.94 104 ALA B CA 1
ATOM 1643 C C . ALA B 1 104 ? -13.57 5.586 -6.352 1 47.94 104 ALA B C 1
ATOM 1645 O O . ALA B 1 104 ? -12.453 5.98 -6.012 1 47.94 104 ALA B O 1
ATOM 1646 N N . GLN B 1 105 ? -14.688 6.176 -5.508 1 53.59 105 GLN B N 1
ATOM 1647 C CA . GLN B 1 105 ? -14.266 7.215 -4.574 1 53.59 105 GLN B CA 1
ATOM 1648 C C . GLN B 1 105 ? -13.859 6.613 -3.232 1 53.59 105 GLN B C 1
ATOM 1650 O O . GLN B 1 105 ? -14.367 5.559 -2.84 1 53.59 105 GLN B O 1
ATOM 1655 N N . ILE B 1 106 ? -12.602 6.812 -2.816 1 55.25 106 ILE B N 1
ATOM 1656 C CA . ILE B 1 106 ? -12.258 6.633 -1.409 1 55.25 106 ILE B CA 1
ATOM 1657 C C . ILE B 1 106 ? -13.211 7.445 -0.538 1 55.25 106 ILE B C 1
ATOM 1659 O O . ILE B 1 106 ? -13.367 8.648 -0.736 1 55.25 106 ILE B O 1
ATOM 1663 N N . GLU B 1 107 ? -14.359 6.84 0.05 1 57.72 107 GLU B N 1
ATOM 1664 C CA . GLU B 1 107 ? -15.109 7.531 1.094 1 57.72 107 GLU B CA 1
ATOM 1665 C C . GLU B 1 107 ? -14.477 7.324 2.463 1 57.72 107 GLU B C 1
ATOM 1667 O O . GLU B 1 107 ? -14.203 6.188 2.861 1 57.72 107 GLU B O 1
ATOM 1672 N N . VAL B 1 108 ? -13.789 8.391 2.906 1 47.88 108 VAL B N 1
ATOM 1673 C CA . VAL B 1 108 ? -13.352 8.406 4.297 1 47.88 108 VAL B CA 1
ATOM 1674 C C . VAL B 1 108 ? -14.445 9.016 5.176 1 47.88 108 VAL B C 1
ATOM 1676 O O . VAL B 1 108 ? -15.117 9.961 4.766 1 47.88 108 VAL B O 1
#

Nearest PDB structures (foldseek):
  2auk-assembly7_A  TM=3.174E-01  e=2.508E+00  Escherichia coli
  8to6-assembly1_J  TM=3.220E-01  e=6.320E+00  Escherichia coli K-12
  8pdy-assembly1_J  TM=2.809E-01  e=5.016E+00  Escherichia coli
  2auk-assembly7_A  TM=3.175E-01  e=2.508E+00  Escherichia coli
  8to6-assembly1_J  TM=3.224E-01  e=6.320E+00  Escherichia coli K-12

Solvent-accessible surface area (backbone atoms only — not comparable to full-atom values): 11520 Å² total; per-residue (Å²): 105,54,56,50,44,37,84,54,97,54,91,62,81,36,48,30,24,41,25,19,72,39,76,47,29,34,31,38,58,69,88,57,49,39,83,64,39,58,84,52,56,51,72,44,77,47,71,78,69,45,72,43,60,28,55,15,37,18,25,36,66,31,49,39,92,83,72,42,73,44,73,46,68,65,24,34,34,27,63,84,48,70,58,27,40,38,17,44,38,50,42,34,73,72,70,31,44,42,34,42,30,74,82,65,51,72,50,110,106,51,58,49,43,37,82,55,95,54,88,62,82,36,50,30,25,43,25,20,74,38,78,48,29,34,31,37,58,67,89,58,51,39,82,64,40,59,83,53,58,50,71,45,77,47,72,80,67,46,72,45,60,30,56,14,37,19,25,36,66,31,49,40,93,84,72,43,72,43,73,45,68,64,24,33,35,26,64,83,49,69,59,27,38,37,18,44,38,50,43,33,74,73,69,32,44,43,33,40,30,76,80,66,51,72,48,107

InterPro domains:
  IPR054722 Retrovirus-related Pol polyprotein from transposon TNT 1-94-like, beta-barrel domain [PF22936] (16-96)

pLDDT: mean 82.58, std 16.08, range [40.62, 98.56]